Protein AF-A0A831ULE4-F1 (afdb_monomer)

Structure (mmCIF, N/CA/C/O backbone):
data_AF-A0A831ULE4-F1
#
_entry.id   AF-A0A831ULE4-F1
#
loop_
_atom_site.group_PDB
_atom_site.id
_atom_site.type_symbol
_atom_site.label_atom_id
_atom_site.label_alt_id
_atom_site.label_comp_id
_atom_site.label_asym_id
_atom_site.label_entity_id
_atom_site.label_seq_id
_atom_site.pdbx_PDB_ins_code
_atom_site.Cartn_x
_atom_site.Cartn_y
_atom_site.Cartn_z
_atom_site.occupancy
_atom_site.B_iso_or_equiv
_atom_site.auth_seq_id
_atom_site.auth_comp_id
_atom_site.auth_asym_id
_atom_site.auth_atom_id
_atom_site.pdbx_PDB_model_num
ATOM 1 N N . ALA A 1 1 ? 9.023 -6.073 28.526 1.00 54.34 1 ALA A N 1
ATOM 2 C CA . ALA A 1 1 ? 9.784 -5.651 29.722 1.00 54.34 1 ALA A CA 1
ATOM 3 C C . ALA A 1 1 ? 9.161 -4.415 30.383 1.00 54.34 1 ALA A C 1
ATOM 5 O O . ALA A 1 1 ? 8.647 -4.548 31.481 1.00 54.34 1 ALA A O 1
ATOM 6 N N . TYR A 1 2 ? 9.103 -3.254 29.716 1.00 55.44 2 TYR A N 1
ATOM 7 C CA . TYR A 1 2 ? 8.560 -2.007 30.293 1.00 55.44 2 TYR A CA 1
ATOM 8 C C . TYR A 1 2 ? 7.068 -2.081 30.678 1.00 55.44 2 TYR A C 1
ATOM 10 O O . TYR A 1 2 ? 6.695 -1.714 31.784 1.00 55.44 2 TYR A O 1
ATOM 18 N N . THR A 1 3 ? 6.222 -2.662 29.821 1.00 55.22 3 THR A N 1
ATOM 19 C CA . THR A 1 3 ? 4.783 -2.841 30.097 1.00 55.22 3 THR A CA 1
ATOM 20 C C . THR A 1 3 ? 4.509 -3.782 31.277 1.00 55.22 3 THR A C 1
ATOM 22 O O . THR A 1 3 ? 3.592 -3.544 32.048 1.00 55.22 3 THR A O 1
ATOM 25 N N . GLN A 1 4 ? 5.326 -4.827 31.461 1.00 57.84 4 GLN A N 1
ATOM 26 C CA . GLN A 1 4 ? 5.227 -5.732 32.617 1.00 57.84 4 GLN A CA 1
ATOM 27 C C . GLN A 1 4 ? 5.683 -5.046 33.910 1.00 57.84 4 GLN A C 1
ATOM 29 O O . GLN A 1 4 ? 5.024 -5.187 34.929 1.00 57.84 4 GLN A O 1
ATOM 34 N N . SER A 1 5 ? 6.734 -4.222 33.844 1.00 61.44 5 SER A N 1
ATOM 35 C CA . SER A 1 5 ? 7.172 -3.404 34.981 1.00 61.44 5 SER A CA 1
ATOM 36 C C . SER A 1 5 ? 6.123 -2.377 35.423 1.00 61.44 5 SER A C 1
ATOM 38 O O . SER A 1 5 ? 6.078 -2.049 36.603 1.00 61.44 5 SER A O 1
ATOM 40 N N . GLN A 1 6 ? 5.304 -1.851 34.504 1.00 60.72 6 GLN A N 1
ATOM 41 C CA . GLN A 1 6 ? 4.205 -0.934 34.839 1.00 60.72 6 GLN A CA 1
ATOM 42 C C . GLN A 1 6 ? 3.030 -1.667 35.506 1.00 60.72 6 GLN A C 1
ATOM 44 O O . GLN A 1 6 ? 2.444 -1.158 36.460 1.00 60.72 6 GLN A O 1
ATOM 49 N N . LEU A 1 7 ? 2.740 -2.894 35.058 1.00 68.25 7 LEU A N 1
ATOM 50 C CA . LEU A 1 7 ? 1.725 -3.756 35.672 1.00 68.25 7 LEU A CA 1
ATOM 51 C C . LEU A 1 7 ? 2.120 -4.169 37.099 1.00 68.25 7 LEU A C 1
ATOM 53 O O . LEU A 1 7 ? 1.283 -4.108 37.998 1.00 68.25 7 LEU A O 1
ATOM 57 N N . ASP A 1 8 ? 3.397 -4.489 37.330 1.00 76.19 8 ASP A N 1
ATOM 58 C CA . ASP A 1 8 ? 3.929 -4.801 38.666 1.00 76.19 8 ASP A CA 1
ATOM 59 C C . ASP A 1 8 ? 3.931 -3.584 39.617 1.00 76.19 8 ASP A C 1
ATOM 61 O O . ASP A 1 8 ? 3.950 -3.744 40.835 1.00 76.19 8 ASP A O 1
ATOM 65 N N . GLN A 1 9 ? 3.866 -2.359 39.081 1.00 69.19 9 GLN A N 1
ATOM 66 C CA . GLN A 1 9 ? 3.750 -1.105 39.842 1.00 69.19 9 GLN A CA 1
ATOM 67 C C . GLN A 1 9 ? 2.294 -0.656 40.066 1.00 69.19 9 GLN A C 1
ATOM 69 O O . GLN A 1 9 ? 2.054 0.446 40.559 1.00 69.19 9 GLN A O 1
ATOM 74 N N . GLY A 1 10 ? 1.312 -1.502 39.735 1.00 68.50 10 GLY A N 1
ATOM 75 C CA . GLY A 1 10 ? -0.110 -1.218 39.954 1.00 68.50 10 GLY A CA 1
ATOM 76 C C . GLY A 1 10 ? -0.726 -0.239 38.947 1.00 68.50 10 GLY A C 1
ATOM 77 O O . GLY A 1 10 ? -1.813 0.284 39.193 1.00 68.50 10 GLY A O 1
ATOM 78 N N . ILE A 1 11 ? -0.056 0.012 37.815 1.00 55.25 11 ILE A N 1
ATOM 79 C CA . ILE A 1 11 ? -0.542 0.878 36.735 1.00 55.25 11 ILE A CA 1
ATOM 80 C C . ILE A 1 11 ? -1.234 -0.002 35.683 1.00 55.25 11 ILE A C 1
ATOM 82 O O . ILE A 1 11 ? -0.591 -0.678 34.882 1.00 55.25 11 ILE A O 1
ATOM 86 N N . PHE A 1 12 ? -2.570 -0.005 35.690 1.00 61.72 12 PHE A N 1
ATOM 87 C CA . PHE A 1 12 ? -3.403 -0.856 34.821 1.00 61.72 12 PHE A CA 1
ATOM 88 C C . PHE A 1 12 ? -3.714 -0.246 33.442 1.00 61.72 12 PHE A C 1
ATOM 90 O O . PHE A 1 12 ? -4.331 -0.902 32.602 1.00 61.72 12 PHE A O 1
ATOM 97 N N . SER A 1 13 ? -3.254 0.983 33.198 1.00 59.00 13 SER A N 1
ATOM 98 C CA . SER A 1 13 ? -3.346 1.690 31.917 1.00 59.00 13 SER A CA 1
ATOM 99 C C . SER A 1 13 ? -1.927 1.911 31.386 1.00 59.00 13 SER A C 1
ATOM 101 O O . SER A 1 13 ? -1.329 2.934 31.709 1.00 59.00 13 SER A O 1
ATOM 103 N N . PRO A 1 14 ? -1.336 0.954 30.650 1.00 55.34 14 PRO A N 1
ATOM 104 C CA . PRO A 1 14 ? 0.045 1.082 30.200 1.00 55.34 14 PRO A CA 1
ATOM 105 C C . PRO A 1 14 ? 0.197 2.282 29.258 1.00 55.34 14 PRO A C 1
ATOM 107 O O . PRO A 1 14 ? -0.461 2.335 28.217 1.00 55.34 14 PRO A O 1
ATOM 110 N N . GLU A 1 15 ? 1.078 3.225 29.601 1.00 56.12 15 GLU A N 1
ATOM 111 C CA . GLU A 1 15 ? 1.431 4.316 28.691 1.00 56.12 15 GLU A CA 1
ATOM 112 C C . GLU A 1 15 ? 2.185 3.736 27.490 1.00 56.12 15 GLU A C 1
ATOM 114 O O . GLU A 1 15 ? 3.245 3.112 27.618 1.00 56.12 15 GLU A O 1
ATOM 119 N N . THR A 1 16 ? 1.607 3.898 26.300 1.00 57.03 16 THR A N 1
ATOM 120 C CA . THR A 1 16 ? 2.269 3.569 25.041 1.00 57.03 16 THR A CA 1
ATOM 121 C C . THR A 1 16 ? 3.404 4.563 24.838 1.00 57.03 16 THR A C 1
ATOM 123 O O . THR A 1 16 ? 3.137 5.754 24.689 1.00 57.03 16 THR A O 1
ATOM 126 N N . ILE A 1 17 ? 4.652 4.087 24.837 1.00 57.84 17 ILE A N 1
ATOM 127 C CA . ILE A 1 17 ? 5.827 4.928 24.573 1.00 57.84 17 ILE A CA 1
ATOM 128 C C . ILE A 1 17 ? 5.590 5.658 23.251 1.00 57.84 17 ILE A C 1
ATOM 130 O O . ILE A 1 17 ? 5.337 5.021 22.221 1.00 57.84 17 ILE A O 1
ATOM 134 N N . ALA A 1 18 ? 5.627 6.988 23.292 1.00 64.06 18 ALA A N 1
ATOM 135 C CA . ALA A 1 18 ? 5.399 7.786 22.108 1.00 64.06 18 ALA A CA 1
ATOM 136 C C . ALA A 1 18 ? 6.538 7.534 21.120 1.00 64.06 18 ALA A C 1
ATOM 138 O O . ALA A 1 18 ? 7.705 7.422 21.493 1.00 64.06 18 ALA A O 1
ATOM 139 N N . VAL A 1 19 ? 6.216 7.503 19.829 1.00 54.50 19 VAL A N 1
ATOM 140 C CA . VAL A 1 19 ? 7.222 7.405 18.762 1.00 54.50 19 VAL A CA 1
ATOM 141 C C . VAL A 1 19 ? 8.302 8.486 18.944 1.00 54.50 19 VAL A C 1
ATOM 143 O O . VAL A 1 19 ? 9.485 8.209 18.779 1.00 54.50 19 VAL A O 1
ATOM 146 N N . GLY A 1 20 ? 7.922 9.680 19.414 1.00 62.38 20 GLY A N 1
ATOM 147 C CA . GLY A 1 20 ? 8.851 10.761 19.759 1.00 62.38 20 GLY A CA 1
ATOM 148 C C . GLY A 1 20 ? 9.930 10.394 20.789 1.00 62.38 20 GLY A C 1
ATOM 149 O O . GLY A 1 20 ? 11.059 10.864 20.658 1.00 62.38 20 GLY A O 1
ATOM 150 N N . ASP A 1 21 ? 9.639 9.510 21.745 1.00 66.38 21 ASP A N 1
ATOM 151 C CA . ASP A 1 21 ? 10.600 9.058 22.763 1.00 66.38 21 ASP A CA 1
ATOM 152 C C . ASP A 1 21 ? 11.596 8.035 22.202 1.00 66.38 21 ASP A C 1
ATOM 154 O O . ASP A 1 21 ? 12.758 7.971 22.605 1.00 66.38 21 ASP A O 1
ATOM 158 N N . LEU A 1 22 ? 11.167 7.255 21.209 1.00 65.38 22 LEU A N 1
ATOM 159 C CA . LEU A 1 22 ? 12.048 6.351 20.474 1.00 65.38 22 LEU A CA 1
ATOM 160 C C . LEU A 1 22 ? 12.997 7.135 19.550 1.00 65.38 22 LEU A C 1
ATOM 162 O O . LEU A 1 22 ? 14.188 6.827 19.468 1.00 65.38 22 LEU A O 1
ATOM 166 N N . PHE A 1 23 ? 12.488 8.181 18.890 1.00 62.72 23 PHE A N 1
ATOM 167 C CA . PHE A 1 23 ? 13.288 9.083 18.055 1.00 62.72 23 PHE A CA 1
ATOM 168 C C . PHE A 1 23 ? 14.279 9.917 18.874 1.00 62.72 23 PHE A C 1
ATOM 170 O O . PHE A 1 23 ? 15.428 10.082 18.456 1.00 62.72 23 PHE A O 1
ATOM 177 N N . SER A 1 24 ? 13.879 10.408 20.050 1.00 73.06 24 SER A N 1
ATOM 178 C CA . SER A 1 24 ? 14.776 11.155 20.938 1.00 73.06 24 SER A CA 1
ATOM 179 C C . SER A 1 24 ? 15.935 10.283 21.443 1.00 73.06 24 SER A C 1
ATOM 181 O O . SER A 1 24 ? 17.074 10.755 21.497 1.00 73.06 24 SER A O 1
ATOM 183 N N . GLY A 1 25 ? 15.692 8.988 21.684 1.00 75.50 25 GLY A N 1
ATOM 184 C CA . GLY A 1 25 ? 16.731 8.007 22.019 1.00 75.50 25 GLY A CA 1
ATOM 185 C C . GLY A 1 25 ? 17.732 7.724 20.888 1.00 75.50 25 GLY A C 1
ATOM 186 O O . GLY A 1 25 ? 18.897 7.424 21.156 1.00 75.50 25 GLY A O 1
ATOM 187 N N . ALA A 1 26 ? 17.318 7.862 19.625 1.00 78.44 26 ALA A N 1
ATOM 188 C CA . ALA A 1 26 ? 18.175 7.646 18.454 1.00 78.44 26 ALA A CA 1
ATOM 189 C C . ALA A 1 26 ? 18.984 8.892 18.034 1.00 78.44 26 ALA A C 1
ATOM 191 O O . ALA A 1 26 ? 19.975 8.773 17.307 1.00 78.44 26 ALA A O 1
ATOM 192 N N . LEU A 1 27 ? 18.600 10.085 18.501 1.00 82.62 27 LEU A N 1
ATOM 193 C CA . LEU A 1 27 ? 19.186 11.359 18.070 1.00 82.62 27 LEU A CA 1
ATOM 194 C C . LEU A 1 27 ? 20.673 11.481 18.442 1.00 82.62 27 LEU A C 1
ATOM 196 O O . LEU A 1 27 ? 21.507 11.820 17.604 1.00 82.62 27 LEU A O 1
ATOM 200 N N . ILE A 1 28 ? 21.012 11.178 19.697 1.00 85.69 28 ILE A N 1
ATOM 201 C CA . ILE A 1 28 ? 22.381 11.278 20.224 1.00 85.69 28 ILE A CA 1
ATOM 202 C C . ILE A 1 28 ? 23.348 10.331 19.488 1.00 85.69 28 ILE A C 1
ATOM 204 O O . ILE A 1 28 ? 24.352 10.819 18.963 1.00 85.69 28 ILE A O 1
ATOM 208 N N . PRO A 1 29 ? 23.086 9.011 19.382 1.00 87.19 29 PRO A N 1
ATOM 209 C CA . PRO A 1 29 ? 23.964 8.118 18.628 1.00 87.19 29 PRO A CA 1
ATOM 210 C C . PRO A 1 29 ? 24.032 8.476 17.135 1.00 87.19 29 PRO A C 1
ATOM 212 O O . PRO A 1 29 ? 25.102 8.353 16.537 1.00 87.19 29 PRO A O 1
ATOM 215 N N . GLY A 1 30 ? 22.945 8.990 16.546 1.00 85.31 30 GLY A N 1
ATOM 216 C CA . GLY A 1 30 ? 22.942 9.485 15.167 1.00 85.31 30 GLY A CA 1
ATOM 217 C C . GLY A 1 30 ? 23.896 10.664 14.955 1.00 85.31 30 GLY A C 1
ATOM 218 O O . GLY A 1 30 ? 24.711 10.644 14.033 1.00 85.31 30 GLY A O 1
ATOM 219 N N . LEU A 1 31 ? 23.861 11.662 15.840 1.00 89.81 31 LEU A N 1
ATOM 220 C CA . LEU A 1 31 ? 24.768 12.814 15.780 1.00 89.81 31 LEU A CA 1
ATOM 221 C C . LEU A 1 31 ? 26.233 12.411 15.980 1.00 89.81 31 LEU A C 1
ATOM 223 O O . LEU A 1 31 ? 27.108 12.920 15.277 1.00 89.81 31 LEU A O 1
ATOM 227 N N . ILE A 1 32 ? 26.501 11.467 16.887 1.00 93.19 32 ILE A N 1
ATOM 228 C CA . ILE A 1 32 ? 27.848 10.918 17.096 1.00 93.19 32 ILE A CA 1
ATOM 229 C C . ILE A 1 32 ? 28.351 10.239 15.819 1.00 93.19 32 ILE A C 1
ATOM 231 O O . ILE A 1 32 ? 29.488 10.475 15.411 1.00 93.19 32 ILE A O 1
ATOM 235 N N . LEU A 1 33 ? 27.509 9.440 15.158 1.00 89.44 33 LEU A N 1
ATOM 236 C CA . LEU A 1 33 ? 27.868 8.764 13.913 1.00 89.44 33 LEU A CA 1
ATOM 237 C C . LEU A 1 33 ? 28.147 9.761 12.781 1.00 89.44 33 LEU A C 1
ATOM 239 O O . LEU A 1 33 ? 29.152 9.624 12.087 1.00 89.44 33 LEU A O 1
ATOM 243 N N . VAL A 1 34 ? 27.301 10.785 12.620 1.00 88.19 34 VAL A N 1
ATOM 244 C CA . VAL A 1 34 ? 27.497 11.846 11.616 1.00 88.19 34 VAL A CA 1
ATOM 245 C C . VAL A 1 34 ? 28.812 12.586 11.859 1.00 88.19 34 VAL A C 1
ATOM 247 O O . VAL A 1 34 ? 29.590 12.772 10.923 1.00 88.19 34 VAL A O 1
ATOM 250 N N . ALA A 1 35 ? 29.102 12.961 13.107 1.00 93.19 35 ALA A N 1
ATOM 251 C CA . ALA A 1 35 ? 30.349 13.633 13.463 1.00 93.19 35 ALA A CA 1
ATOM 252 C C . ALA A 1 35 ? 31.576 12.735 13.235 1.00 93.19 35 ALA A C 1
ATOM 254 O O . ALA A 1 35 ? 32.579 13.189 12.684 1.00 93.19 35 ALA A O 1
ATOM 255 N N . ALA A 1 36 ? 31.490 11.453 13.602 1.00 93.81 36 ALA A N 1
ATOM 256 C CA . ALA A 1 36 ? 32.554 10.479 13.374 1.00 93.81 36 ALA A CA 1
ATOM 257 C C . ALA A 1 36 ? 32.813 10.259 11.877 1.00 93.81 36 ALA A C 1
ATOM 259 O O . ALA A 1 36 ? 33.966 10.199 11.453 1.00 93.81 36 ALA A O 1
ATOM 260 N N . TYR A 1 37 ? 31.755 10.193 11.066 1.00 88.12 37 TYR A N 1
ATOM 261 C CA . TYR A 1 37 ? 31.862 10.015 9.622 1.00 88.12 37 TYR A CA 1
ATOM 262 C C . TYR A 1 37 ? 32.421 11.261 8.926 1.00 88.12 37 TYR A C 1
ATOM 264 O O . TYR A 1 37 ? 33.320 11.151 8.093 1.00 88.12 37 TYR A O 1
ATOM 272 N N . ALA A 1 38 ? 31.967 12.455 9.315 1.00 89.25 38 ALA A N 1
ATOM 273 C CA . ALA A 1 38 ? 32.544 13.713 8.845 1.00 89.25 38 ALA A CA 1
ATOM 274 C C . ALA A 1 38 ? 34.029 13.817 9.225 1.00 89.25 38 ALA A C 1
ATOM 276 O O . ALA A 1 38 ? 34.864 14.138 8.382 1.00 89.25 38 ALA A O 1
ATOM 277 N N . GLY A 1 39 ? 34.375 13.468 10.467 1.00 93.31 39 GLY A N 1
ATOM 278 C CA . GLY A 1 39 ? 35.758 13.397 10.929 1.00 93.31 39 GLY A CA 1
ATOM 279 C C . GLY A 1 39 ? 36.594 12.397 10.129 1.00 93.31 39 GLY A C 1
ATOM 280 O O . GLY A 1 39 ? 37.708 12.722 9.727 1.00 93.31 39 GLY A O 1
ATOM 281 N N . TYR A 1 40 ? 36.047 11.218 9.830 1.00 89.00 40 TYR A N 1
ATOM 282 C CA . TYR A 1 40 ? 36.690 10.215 8.983 1.00 89.00 40 TYR A CA 1
ATOM 283 C C . TYR A 1 40 ? 36.945 10.740 7.565 1.00 89.00 40 TYR A C 1
ATOM 285 O O . TYR A 1 40 ? 38.071 10.632 7.082 1.00 89.00 40 TYR A O 1
ATOM 293 N N . ILE A 1 41 ? 35.948 11.359 6.919 1.00 84.62 41 ILE A N 1
ATOM 294 C CA . ILE A 1 41 ? 36.102 11.947 5.579 1.00 84.62 41 ILE A CA 1
ATOM 295 C C . ILE A 1 41 ? 37.172 13.037 5.595 1.00 84.62 41 ILE A C 1
ATOM 297 O O . ILE A 1 41 ? 38.050 13.025 4.739 1.00 84.62 41 ILE A O 1
ATOM 301 N N . LEU A 1 42 ? 37.139 13.952 6.567 1.00 88.56 42 LEU A N 1
ATOM 302 C CA . LEU A 1 42 ? 38.133 15.023 6.688 1.00 88.56 42 LEU A CA 1
ATOM 303 C C . LEU A 1 42 ? 39.539 14.467 6.941 1.00 88.56 42 LEU A C 1
ATOM 305 O O . LEU A 1 42 ? 40.512 14.940 6.356 1.00 88.56 42 LEU A O 1
ATOM 309 N N . PHE A 1 43 ? 39.652 13.430 7.768 1.00 89.38 43 PHE A N 1
ATOM 310 C CA . PHE A 1 43 ? 40.915 12.759 8.048 1.00 89.38 43 PHE A CA 1
ATOM 311 C C . PHE A 1 43 ? 41.481 12.048 6.811 1.00 89.38 43 PHE A C 1
ATOM 313 O O . PHE A 1 43 ? 42.668 12.189 6.513 1.00 89.38 43 PHE A O 1
ATOM 320 N N . VAL A 1 44 ? 40.643 11.321 6.064 1.00 84.81 44 VAL A N 1
ATOM 321 C CA . VAL A 1 44 ? 41.026 10.664 4.804 1.00 84.81 44 VAL A CA 1
ATOM 322 C C . VAL A 1 44 ? 41.365 11.698 3.736 1.00 84.81 44 VAL A C 1
ATOM 324 O O . VAL A 1 44 ? 42.388 11.553 3.076 1.00 84.81 44 VAL A O 1
ATOM 327 N N . ALA A 1 45 ? 40.583 12.771 3.612 1.00 83.50 45 ALA A N 1
ATOM 328 C CA . ALA A 1 45 ? 40.854 13.864 2.684 1.00 83.50 45 ALA A CA 1
ATOM 329 C C . ALA A 1 45 ? 42.187 14.561 2.986 1.00 83.50 45 ALA A C 1
ATOM 331 O O . ALA A 1 45 ? 42.897 14.944 2.060 1.00 83.50 45 ALA A O 1
ATOM 332 N N . TRP A 1 46 ? 42.563 14.682 4.265 1.00 85.31 46 TRP A N 1
ATOM 333 C CA . TRP A 1 46 ? 43.843 15.274 4.655 1.00 85.31 46 TRP A CA 1
ATOM 334 C C . TRP A 1 46 ? 45.031 14.318 4.468 1.00 85.31 46 TRP A C 1
ATOM 336 O O . TRP A 1 46 ? 46.097 14.738 4.021 1.00 85.31 46 TRP A O 1
ATOM 346 N N . ARG A 1 47 ? 44.874 13.029 4.794 1.00 86.12 47 ARG A N 1
ATOM 347 C CA . ARG A 1 47 ? 45.958 12.032 4.702 1.00 86.12 47 ARG A CA 1
ATOM 348 C C . ARG A 1 47 ? 46.154 11.468 3.297 1.00 86.12 47 ARG A C 1
ATOM 350 O O . ARG A 1 47 ? 47.272 11.090 2.959 1.00 86.12 47 ARG A O 1
ATOM 357 N N . GLN A 1 48 ? 45.082 11.333 2.521 1.00 81.19 48 GLN A N 1
ATOM 358 C CA . GLN A 1 48 ? 45.057 10.683 1.207 1.00 81.19 48 GLN A CA 1
ATOM 359 C C . GLN A 1 48 ? 44.134 11.444 0.236 1.00 81.19 48 GLN A C 1
ATOM 361 O O . GLN A 1 48 ? 43.103 10.908 -0.184 1.00 81.19 48 GLN A O 1
ATOM 366 N N . PRO A 1 49 ? 44.517 12.672 -0.168 1.00 73.38 49 PRO A N 1
ATOM 367 C CA . PRO A 1 49 ? 43.721 13.503 -1.074 1.00 73.38 49 PRO A CA 1
ATOM 368 C C . PRO A 1 49 ? 43.420 12.818 -2.414 1.00 73.38 49 PRO A C 1
ATOM 370 O O . PRO A 1 49 ? 42.371 13.045 -3.000 1.00 73.38 49 PRO A O 1
ATOM 373 N N . GLU A 1 50 ? 44.315 11.937 -2.875 1.00 75.31 50 GLU A N 1
ATOM 374 C CA . GLU A 1 50 ? 44.192 11.209 -4.146 1.00 75.31 50 GLU A CA 1
ATOM 375 C C . GLU A 1 50 ? 43.091 10.133 -4.148 1.00 75.31 50 GLU A C 1
ATOM 377 O O . GLU A 1 50 ? 42.663 9.700 -5.214 1.00 75.31 50 GLU A O 1
ATOM 382 N N . ARG A 1 51 ? 42.618 9.684 -2.973 1.00 70.44 51 ARG A N 1
ATOM 383 C CA . ARG A 1 51 ? 41.516 8.705 -2.858 1.00 70.44 51 ARG A CA 1
ATOM 384 C C . ARG A 1 51 ? 40.137 9.348 -2.847 1.00 70.44 51 ARG A C 1
ATOM 386 O O . ARG A 1 51 ? 39.142 8.646 -3.010 1.00 70.44 51 ARG A O 1
ATOM 393 N N . VAL A 1 52 ? 40.076 10.659 -2.632 1.00 68.81 52 VAL A N 1
ATOM 394 C CA . VAL A 1 52 ? 38.832 11.418 -2.689 1.00 68.81 52 VAL A CA 1
ATOM 395 C C . VAL A 1 52 ? 38.626 11.816 -4.150 1.00 68.81 52 VAL A C 1
ATOM 397 O O . VAL A 1 52 ? 39.478 12.522 -4.688 1.00 68.81 52 VAL A O 1
ATOM 400 N N . PRO A 1 53 ? 37.546 11.373 -4.822 1.00 69.19 53 PRO A N 1
ATOM 401 C CA . PRO A 1 53 ? 37.271 11.770 -6.198 1.00 69.19 53 PRO A CA 1
ATOM 402 C C . PRO A 1 53 ? 37.152 13.297 -6.263 1.00 69.19 53 PRO A C 1
ATOM 404 O O . PRO A 1 53 ? 36.189 13.881 -5.766 1.00 69.19 53 PRO A O 1
ATOM 407 N N . GLY A 1 54 ? 38.176 13.958 -6.798 1.00 61.72 54 GLY A N 1
ATOM 408 C CA . GLY A 1 54 ? 38.188 15.405 -6.956 1.00 61.72 54 GLY A CA 1
ATOM 409 C C . GLY A 1 54 ? 37.318 15.799 -8.140 1.00 61.72 54 GLY A C 1
ATOM 410 O O . GLY A 1 54 ? 37.500 15.263 -9.230 1.00 61.72 54 GLY A O 1
ATOM 411 N N . LEU A 1 55 ? 36.404 16.750 -7.939 1.00 62.53 55 LEU A N 1
ATOM 412 C CA . LEU A 1 55 ? 35.659 17.353 -9.042 1.00 62.53 55 LEU A CA 1
ATOM 413 C C . LEU A 1 55 ? 36.652 18.000 -10.013 1.00 62.53 55 LEU A C 1
ATOM 415 O O . LEU A 1 55 ? 37.490 18.825 -9.632 1.00 62.53 55 LEU A O 1
ATOM 419 N N . THR A 1 56 ? 36.561 17.620 -11.277 1.00 64.31 56 THR A N 1
ATOM 420 C CA . THR A 1 56 ? 37.372 18.171 -12.357 1.00 64.31 56 THR A CA 1
ATOM 421 C C . THR A 1 56 ? 37.058 19.665 -12.500 1.00 64.31 56 THR A C 1
ATOM 423 O O . THR A 1 56 ? 35.927 20.096 -12.277 1.00 64.31 56 THR A O 1
ATOM 426 N N . LYS A 1 57 ? 38.018 20.501 -12.923 1.00 63.72 57 LYS A N 1
ATOM 427 C CA . LYS A 1 57 ? 37.779 21.953 -13.119 1.00 63.72 57 LYS A CA 1
ATOM 428 C C . LYS A 1 57 ? 36.578 22.260 -14.039 1.00 63.72 57 LYS A C 1
ATOM 430 O O . LYS A 1 57 ? 35.967 23.311 -13.888 1.00 63.72 57 LYS A O 1
ATOM 435 N N . ALA A 1 58 ? 36.231 21.340 -14.944 1.00 63.22 58 ALA A N 1
ATOM 436 C CA . ALA A 1 58 ? 35.037 21.402 -15.790 1.00 63.22 58 ALA A CA 1
ATOM 437 C C . ALA A 1 58 ? 33.720 21.209 -15.005 1.00 63.22 58 ALA A C 1
ATOM 439 O O . ALA A 1 58 ? 32.770 21.953 -15.219 1.00 63.22 58 ALA A O 1
ATOM 440 N N . GLU A 1 59 ? 33.683 20.293 -14.035 1.00 62.03 59 GLU A N 1
ATOM 441 C CA . GLU A 1 59 ? 32.519 20.039 -13.166 1.00 62.03 59 GLU A CA 1
ATOM 442 C C . GLU A 1 59 ? 32.316 21.156 -12.125 1.00 62.03 59 GLU A C 1
ATOM 444 O O . GLU A 1 59 ? 31.199 21.425 -11.697 1.00 62.03 59 GLU A O 1
ATOM 449 N N . LEU A 1 60 ? 33.393 21.855 -11.741 1.00 61.72 60 LEU A N 1
ATOM 450 C CA . LEU A 1 60 ? 33.346 23.052 -10.886 1.00 61.72 60 LEU A CA 1
ATOM 451 C C . LEU A 1 60 ? 32.789 24.294 -11.606 1.00 61.72 60 LEU A C 1
ATOM 453 O O . LEU A 1 60 ? 32.235 25.183 -10.952 1.00 61.72 60 LEU A O 1
ATOM 457 N N . ALA A 1 61 ? 32.970 24.376 -12.928 1.00 63.53 61 ALA A N 1
ATOM 458 C CA . ALA A 1 61 ? 32.483 25.480 -13.755 1.00 63.53 61 ALA A CA 1
ATOM 459 C C . ALA A 1 61 ? 30.983 25.339 -14.062 1.00 63.53 61 ALA A C 1
ATOM 461 O O . ALA A 1 61 ? 30.254 26.331 -14.043 1.00 63.53 61 ALA A O 1
ATOM 462 N N . GLU A 1 62 ? 30.501 24.111 -14.253 1.00 67.44 62 GLU A N 1
ATOM 463 C CA . GLU A 1 62 ? 29.074 23.809 -14.363 1.00 67.44 62 GLU A CA 1
ATOM 464 C C . GLU A 1 62 ? 28.445 23.620 -12.982 1.00 67.44 62 GLU A C 1
ATOM 466 O O . GLU A 1 62 ? 28.096 22.513 -12.578 1.00 67.44 62 GLU A O 1
ATOM 471 N N . ARG A 1 63 ? 28.261 24.714 -12.233 1.00 67.81 63 ARG A N 1
ATOM 472 C CA . ARG A 1 63 ? 27.440 24.648 -11.017 1.00 67.81 63 ARG A CA 1
ATOM 473 C C . ARG A 1 63 ? 26.035 24.196 -11.417 1.00 67.81 63 ARG A C 1
ATOM 475 O O . ARG A 1 63 ? 25.355 24.954 -12.117 1.00 67.81 63 ARG A O 1
ATOM 482 N N . PRO A 1 64 ? 25.571 23.006 -10.994 1.00 68.25 64 PRO A N 1
ATOM 483 C CA . PRO A 1 64 ? 24.224 22.592 -11.319 1.00 68.25 64 PRO A CA 1
ATOM 484 C C . PRO A 1 64 ? 23.266 23.628 -10.723 1.00 68.25 64 PRO A C 1
ATOM 486 O O . PRO A 1 64 ? 23.469 24.076 -9.587 1.00 68.25 64 PRO A O 1
ATOM 489 N N . PRO A 1 65 ? 22.242 24.058 -11.474 1.00 80.31 65 PRO A N 1
ATOM 490 C CA . PRO A 1 65 ? 21.282 25.017 -10.963 1.00 80.31 65 PRO A CA 1
ATOM 491 C C . PRO A 1 65 ? 20.642 24.447 -9.698 1.00 80.31 65 PRO A C 1
ATOM 493 O O . PRO A 1 65 ? 20.401 23.241 -9.601 1.00 80.31 65 PRO A O 1
ATOM 496 N N . ILE A 1 66 ? 20.352 25.318 -8.730 1.00 79.00 66 ILE A N 1
ATOM 497 C CA . ILE A 1 66 ? 19.837 24.912 -7.415 1.00 79.00 66 ILE A CA 1
ATOM 498 C C . ILE A 1 66 ? 18.573 24.051 -7.530 1.00 79.00 66 ILE A C 1
ATOM 500 O O . ILE A 1 66 ? 18.326 23.185 -6.703 1.00 79.00 66 ILE A O 1
ATOM 504 N N . THR A 1 67 ? 17.827 24.212 -8.621 1.00 75.06 67 THR A N 1
ATOM 505 C CA . THR A 1 67 ? 16.675 23.390 -8.985 1.00 75.06 67 THR A CA 1
ATOM 506 C C . THR A 1 67 ? 17.019 21.919 -9.207 1.00 75.06 67 THR A C 1
ATOM 508 O O . THR A 1 67 ? 16.288 21.073 -8.710 1.00 75.06 67 THR A O 1
ATOM 511 N N . ARG A 1 68 ? 18.128 21.576 -9.880 1.00 77.94 68 ARG A N 1
ATOM 512 C CA . ARG A 1 68 ? 18.571 20.173 -10.035 1.00 77.94 68 ARG A CA 1
ATOM 513 C C . ARG A 1 68 ? 19.008 19.571 -8.706 1.00 77.94 68 ARG A C 1
ATOM 515 O O . ARG A 1 68 ? 18.755 18.397 -8.467 1.00 77.94 68 ARG A O 1
ATOM 522 N N . LEU A 1 69 ? 19.624 20.377 -7.843 1.00 79.19 69 LEU A N 1
ATOM 523 C CA . LEU A 1 69 ? 20.028 19.946 -6.507 1.00 79.19 69 LEU A CA 1
ATOM 524 C C . LEU A 1 69 ? 18.802 19.672 -5.622 1.00 79.19 69 LEU A C 1
ATOM 526 O O . LEU A 1 69 ? 18.727 18.637 -4.969 1.00 79.19 69 LEU A O 1
ATOM 530 N N . LEU A 1 70 ? 17.805 20.558 -5.666 1.00 78.12 70 LEU A N 1
ATOM 531 C CA . LEU A 1 70 ? 16.529 20.376 -4.974 1.00 78.12 70 LEU A CA 1
ATOM 532 C C . LEU A 1 70 ? 15.738 19.185 -5.537 1.00 78.12 70 LEU A C 1
ATOM 534 O O . LEU A 1 70 ? 15.206 18.399 -4.759 1.00 78.12 70 LEU A O 1
ATOM 538 N N . LEU A 1 71 ? 15.713 18.993 -6.862 1.00 80.62 71 LEU A N 1
ATOM 539 C CA . LEU A 1 71 ? 15.085 17.822 -7.484 1.00 80.62 71 LEU A CA 1
ATOM 540 C C . LEU A 1 71 ? 15.794 16.514 -7.124 1.00 80.62 71 LEU A C 1
ATOM 542 O O . LEU A 1 71 ? 15.124 15.503 -6.965 1.00 80.62 71 LEU A O 1
ATOM 546 N N . ALA A 1 72 ? 17.120 16.511 -6.984 1.00 76.00 72 ALA A N 1
ATOM 547 C CA . ALA A 1 72 ? 17.867 15.319 -6.581 1.00 76.00 72 ALA A CA 1
ATOM 548 C C . ALA A 1 72 ? 17.597 14.929 -5.117 1.00 76.00 72 ALA A C 1
ATOM 550 O O . ALA A 1 72 ? 17.644 13.751 -4.769 1.00 76.00 72 ALA A O 1
ATOM 551 N N . LEU A 1 73 ? 17.281 15.910 -4.267 1.00 81.88 73 LEU A N 1
ATOM 552 C CA . LEU A 1 73 ? 16.892 15.694 -2.873 1.00 81.88 73 LEU A CA 1
ATOM 553 C C . LEU A 1 73 ? 15.400 15.376 -2.709 1.00 81.88 73 LEU A C 1
ATOM 555 O O . LEU A 1 73 ? 15.010 14.817 -1.686 1.00 81.88 73 LEU A O 1
ATOM 559 N N . ALA A 1 74 ? 14.568 15.691 -3.703 1.00 82.00 74 ALA A N 1
ATOM 560 C CA . ALA A 1 74 ? 13.128 15.481 -3.618 1.00 82.00 74 ALA A CA 1
ATOM 561 C C . ALA A 1 74 ? 12.738 13.998 -3.420 1.00 82.00 74 ALA A C 1
ATOM 563 O O . ALA A 1 74 ? 11.958 13.747 -2.504 1.00 82.00 74 ALA A O 1
ATOM 564 N N . PRO A 1 75 ? 13.288 13.003 -4.153 1.00 76.00 75 PRO A N 1
ATOM 565 C CA . PRO A 1 75 ? 12.976 11.593 -3.919 1.00 76.00 75 PRO A CA 1
ATOM 566 C C . PRO A 1 75 ? 13.327 11.088 -2.507 1.00 76.00 75 PRO A C 1
ATOM 568 O O . PRO A 1 75 ? 12.443 10.519 -1.866 1.00 76.00 75 PRO A O 1
ATOM 571 N N . PRO A 1 76 ? 14.548 11.296 -1.962 1.00 65.81 76 PRO A N 1
ATOM 572 C CA . PRO A 1 76 ? 14.860 10.839 -0.608 1.00 65.81 76 PRO A CA 1
ATOM 573 C C . PRO A 1 76 ? 14.079 11.597 0.474 1.00 65.81 76 PRO A C 1
ATOM 575 O O . PRO A 1 76 ? 13.687 10.985 1.463 1.00 65.81 76 PRO A O 1
ATOM 578 N N . ILE A 1 77 ? 13.788 12.892 0.294 1.00 78.75 77 ILE A N 1
ATOM 579 C CA . ILE A 1 77 ? 12.949 13.652 1.239 1.00 78.75 77 ILE A CA 1
ATOM 580 C C . ILE A 1 77 ? 11.507 13.138 1.221 1.00 78.75 77 ILE A C 1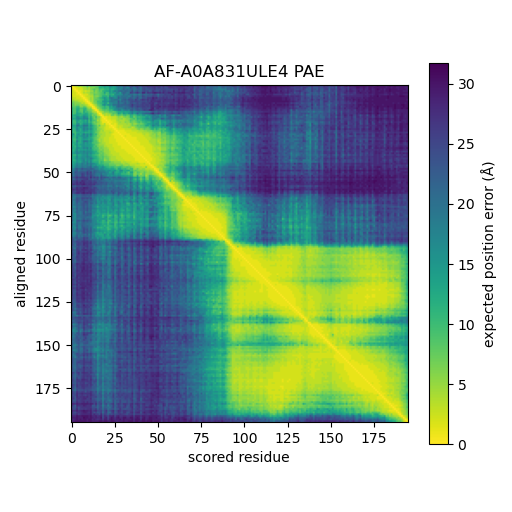
ATOM 582 O O . ILE A 1 77 ? 10.922 12.924 2.280 1.00 78.75 77 ILE A O 1
ATOM 586 N N . LEU A 1 78 ? 10.946 12.898 0.034 1.00 74.62 78 LEU A N 1
ATOM 587 C CA . LEU A 1 78 ? 9.604 12.342 -0.120 1.00 74.62 78 LEU A CA 1
ATOM 588 C C . LEU A 1 78 ? 9.503 10.957 0.532 1.00 74.62 78 LEU A C 1
ATOM 590 O O . LEU A 1 78 ? 8.545 10.695 1.253 1.00 74.62 78 LEU A O 1
ATOM 594 N N . LEU A 1 79 ? 10.518 10.110 0.340 1.00 62.22 79 LEU A N 1
ATOM 595 C CA . LEU A 1 79 ? 10.606 8.788 0.959 1.00 62.22 79 LEU A CA 1
ATOM 596 C C . LEU A 1 79 ? 10.677 8.876 2.493 1.00 62.22 79 LEU A C 1
ATOM 598 O O . LEU A 1 79 ? 9.965 8.149 3.178 1.00 62.22 79 LEU A O 1
ATOM 602 N N . ILE A 1 80 ? 11.488 9.785 3.044 1.00 73.38 80 ILE A N 1
ATOM 603 C CA . ILE A 1 80 ? 11.582 10.009 4.496 1.00 73.38 80 ILE A CA 1
ATOM 604 C C . ILE A 1 80 ? 10.235 10.470 5.061 1.00 73.38 80 ILE A C 1
ATOM 606 O O . ILE A 1 80 ? 9.801 9.960 6.090 1.00 73.38 80 ILE A O 1
ATOM 610 N N . VAL A 1 81 ? 9.550 11.398 4.392 1.00 76.88 81 VAL A N 1
ATOM 611 C CA . VAL A 1 81 ? 8.230 11.880 4.826 1.00 76.88 81 VAL A CA 1
ATOM 612 C C . VAL A 1 81 ? 7.179 10.767 4.755 1.00 76.88 81 VAL A C 1
ATOM 614 O O . VAL A 1 81 ? 6.396 10.631 5.693 1.00 76.88 81 VAL A O 1
ATOM 617 N N . LEU A 1 82 ? 7.187 9.945 3.700 1.00 64.25 82 LEU A N 1
ATOM 618 C CA . LEU A 1 82 ? 6.297 8.785 3.555 1.00 64.25 82 LEU A CA 1
ATOM 619 C C . LEU A 1 82 ? 6.528 7.742 4.651 1.00 64.25 82 LEU A C 1
ATOM 621 O O . LEU A 1 82 ? 5.575 7.344 5.311 1.00 64.25 82 LEU A O 1
ATOM 625 N N . VAL A 1 83 ? 7.782 7.352 4.895 1.00 60.12 83 VAL A N 1
ATOM 626 C CA . VAL A 1 83 ? 8.138 6.340 5.904 1.00 60.12 83 VAL A CA 1
ATOM 627 C C . VAL A 1 83 ? 7.895 6.846 7.327 1.00 60.12 83 VAL A C 1
ATOM 629 O O . VAL A 1 83 ? 7.373 6.120 8.167 1.00 60.12 83 VAL A O 1
ATOM 632 N N . LEU A 1 84 ? 8.234 8.100 7.635 1.00 64.19 84 LEU A N 1
ATOM 633 C CA . LEU A 1 84 ? 7.947 8.667 8.956 1.00 64.19 84 LEU A CA 1
ATOM 634 C C . LEU A 1 84 ? 6.444 8.859 9.163 1.00 64.19 84 LEU A C 1
ATOM 636 O O . LEU A 1 84 ? 5.934 8.565 10.243 1.00 64.19 84 LEU A O 1
ATOM 640 N N . GLY A 1 85 ? 5.727 9.277 8.119 1.00 66.12 85 GLY A N 1
ATOM 641 C CA . GLY A 1 85 ? 4.271 9.335 8.118 1.00 66.12 85 GLY A CA 1
ATOM 642 C C . GLY A 1 85 ? 3.638 7.964 8.360 1.00 66.12 85 GLY A C 1
ATOM 643 O O . GLY A 1 85 ? 2.762 7.852 9.216 1.00 66.12 85 GLY A O 1
ATOM 644 N N . SER A 1 86 ? 4.111 6.914 7.681 1.00 61.66 86 SER A N 1
ATOM 645 C CA . SER A 1 86 ? 3.580 5.552 7.814 1.00 61.66 86 SER A CA 1
ATOM 646 C C . SER A 1 86 ? 3.955 4.879 9.133 1.00 61.66 86 SER A C 1
ATOM 648 O O . SER A 1 86 ? 3.179 4.073 9.631 1.00 61.66 86 SER A O 1
ATOM 650 N N . ILE A 1 87 ? 5.078 5.237 9.764 1.00 54.31 87 ILE A N 1
ATOM 651 C CA . ILE A 1 87 ? 5.441 4.763 11.111 1.00 54.31 87 ILE A CA 1
ATOM 652 C C . ILE A 1 87 ? 4.613 5.471 12.188 1.00 54.31 87 ILE A C 1
ATOM 654 O O . ILE A 1 87 ? 4.136 4.820 13.116 1.00 54.31 87 ILE A O 1
ATOM 658 N N . MET A 1 88 ? 4.406 6.788 12.071 1.00 53.19 88 MET A N 1
ATOM 659 C CA . MET A 1 88 ? 3.540 7.529 12.997 1.00 53.19 88 MET A CA 1
ATOM 660 C C . MET A 1 88 ? 2.065 7.129 12.866 1.00 53.19 88 MET A C 1
ATOM 662 O O . MET A 1 88 ? 1.330 7.202 13.849 1.00 53.19 88 MET A O 1
ATOM 666 N N . MET A 1 89 ? 1.647 6.677 11.681 1.00 52.25 89 MET A N 1
ATOM 667 C CA . MET A 1 89 ? 0.313 6.118 11.439 1.00 52.25 89 MET A CA 1
ATOM 668 C C . MET A 1 89 ? 0.231 4.584 11.572 1.00 52.25 89 MET A C 1
ATOM 670 O O . MET A 1 89 ? -0.876 4.061 11.648 1.00 52.25 89 MET A O 1
ATOM 674 N N . GLY A 1 90 ? 1.364 3.877 11.651 1.00 50.84 90 GLY A N 1
ATOM 675 C CA . GLY A 1 90 ? 1.488 2.417 11.740 1.00 50.84 90 GLY A CA 1
ATOM 676 C C . GLY A 1 90 ? 1.010 1.644 10.498 1.00 50.84 90 GLY A C 1
ATOM 677 O O . GLY A 1 90 ? -0.112 1.152 10.494 1.00 50.84 90 GLY A O 1
ATOM 678 N N . PHE A 1 91 ? 1.843 1.451 9.467 1.00 52.34 91 PHE A N 1
ATOM 679 C CA . PHE A 1 91 ? 1.536 0.550 8.332 1.00 52.34 91 PHE A CA 1
ATOM 680 C C . PHE A 1 91 ? 2.817 -0.213 7.883 1.00 52.34 91 PHE A C 1
ATOM 682 O O . PHE A 1 91 ? 3.906 0.334 8.026 1.00 52.34 91 PHE A O 1
ATOM 689 N N . MET A 1 92 ? 2.858 -1.516 7.519 1.00 57.53 92 MET A N 1
ATOM 690 C CA . MET A 1 92 ? 2.081 -2.274 6.508 1.00 57.53 92 MET A CA 1
ATOM 691 C C . MET A 1 92 ? 2.218 -1.578 5.127 1.00 57.53 92 MET A C 1
ATOM 693 O O . MET A 1 92 ? 2.274 -0.365 5.079 1.00 57.53 92 MET A O 1
ATOM 697 N N . LEU A 1 93 ? 2.423 -2.288 4.011 1.00 59.97 93 LEU A N 1
ATOM 698 C CA . LEU A 1 93 ? 2.731 -1.644 2.714 1.00 59.97 93 LEU A CA 1
ATOM 699 C C . LEU A 1 93 ? 1.491 -0.944 2.123 1.00 59.97 93 LEU A C 1
ATOM 701 O O . LEU A 1 93 ? 0.461 -1.596 1.937 1.00 59.97 93 LEU A O 1
ATOM 705 N N . ASP A 1 94 ? 1.586 0.354 1.822 1.00 72.50 94 ASP A N 1
ATOM 706 C CA . ASP A 1 94 ? 0.500 1.157 1.230 1.00 72.50 94 ASP A CA 1
ATOM 707 C C . ASP A 1 94 ? 0.306 0.853 -0.274 1.00 72.50 94 ASP A C 1
ATOM 709 O O . ASP A 1 94 ? 1.227 0.395 -0.959 1.00 72.50 94 ASP A O 1
ATOM 713 N N . PHE A 1 95 ? -0.877 1.132 -0.838 1.00 75.88 95 PHE A N 1
ATOM 714 C CA . PHE A 1 95 ? -1.155 0.909 -2.266 1.00 75.88 95 PHE A CA 1
ATOM 715 C C . PHE A 1 95 ? -0.200 1.706 -3.165 1.00 75.88 95 PHE A C 1
ATOM 717 O O . PHE A 1 95 ? 0.171 1.230 -4.241 1.00 75.88 95 PHE A O 1
ATOM 724 N N . ILE A 1 96 ? 0.226 2.891 -2.716 1.00 75.56 96 ILE A N 1
ATOM 725 C CA . ILE A 1 96 ? 1.219 3.730 -3.395 1.00 75.56 96 ILE A CA 1
ATOM 726 C C . ILE A 1 96 ? 2.565 3.001 -3.460 1.00 75.56 96 ILE A C 1
ATOM 728 O O . ILE A 1 96 ? 3.171 2.910 -4.526 1.00 75.56 96 ILE A O 1
ATOM 732 N N . GLU A 1 97 ? 3.011 2.422 -2.347 1.00 75.94 97 GLU A N 1
ATOM 733 C CA . GLU A 1 97 ? 4.280 1.695 -2.258 1.00 75.94 97 GLU A CA 1
ATOM 734 C C . GLU A 1 97 ? 4.245 0.421 -3.107 1.00 75.94 97 GLU A C 1
ATOM 736 O O . GLU A 1 97 ? 5.177 0.157 -3.866 1.00 75.94 97 GLU A O 1
ATOM 741 N N . ILE A 1 98 ? 3.140 -0.330 -3.071 1.00 77.00 98 ILE A N 1
ATOM 742 C CA . ILE A 1 98 ? 2.959 -1.509 -3.929 1.00 77.00 98 ILE A CA 1
ATOM 743 C C . ILE A 1 98 ? 2.979 -1.099 -5.409 1.00 77.00 98 ILE A C 1
ATOM 745 O O . ILE A 1 98 ? 3.653 -1.740 -6.219 1.00 77.00 98 ILE A O 1
ATOM 749 N N . THR A 1 99 ? 2.302 -0.007 -5.766 1.00 83.38 99 THR A N 1
ATOM 750 C CA . THR A 1 99 ? 2.236 0.470 -7.155 1.00 83.38 99 THR A CA 1
ATOM 751 C C . THR A 1 99 ? 3.583 0.977 -7.664 1.00 83.38 99 THR A C 1
ATOM 753 O O . THR A 1 99 ? 3.911 0.749 -8.822 1.00 83.38 99 THR A O 1
ATOM 756 N N . PHE A 1 100 ? 4.397 1.627 -6.832 1.00 82.44 100 PHE A N 1
ATOM 757 C CA . PHE A 1 100 ? 5.693 2.157 -7.270 1.00 82.44 100 PHE A CA 1
ATOM 758 C C . PHE A 1 100 ? 6.864 1.184 -7.114 1.00 82.44 100 PHE A C 1
ATOM 760 O O . PHE A 1 100 ? 7.872 1.351 -7.797 1.00 82.44 100 PHE A O 1
ATOM 767 N N . VAL A 1 101 ? 6.755 0.172 -6.253 1.00 80.06 101 VAL A N 1
ATOM 768 C CA . VAL A 1 101 ? 7.839 -0.794 -6.018 1.00 80.06 101 VAL A CA 1
ATOM 769 C C . VAL A 1 101 ? 7.560 -2.121 -6.712 1.00 80.06 101 VAL A C 1
ATOM 771 O O . VAL A 1 101 ? 8.407 -2.620 -7.445 1.00 80.06 101 VAL A O 1
ATOM 774 N N . VAL A 1 102 ? 6.377 -2.704 -6.511 1.00 79.38 102 VAL A N 1
ATOM 775 C CA . VAL A 1 102 ? 6.078 -4.069 -6.976 1.00 79.38 102 VAL A CA 1
ATOM 776 C C . VAL A 1 102 ? 5.671 -4.076 -8.445 1.00 79.38 102 VAL A C 1
ATOM 778 O O . VAL A 1 102 ? 6.164 -4.900 -9.214 1.00 79.38 102 VAL A O 1
ATOM 781 N N . VAL A 1 103 ? 4.804 -3.152 -8.867 1.00 87.00 103 VAL A N 1
ATOM 782 C CA . VAL A 1 103 ? 4.284 -3.131 -10.246 1.00 87.00 103 VAL A CA 1
ATOM 783 C C . VAL A 1 103 ? 5.389 -2.942 -11.289 1.00 87.00 103 VAL A C 1
ATOM 785 O O . VAL A 1 103 ? 5.385 -3.707 -12.249 1.00 87.00 103 VAL A O 1
ATOM 788 N N . PRO A 1 104 ? 6.384 -2.044 -11.136 1.00 87.50 104 PRO A N 1
ATOM 789 C CA . PRO A 1 104 ? 7.442 -1.896 -12.138 1.00 87.50 104 PRO A CA 1
ATOM 790 C C . PRO A 1 104 ? 8.346 -3.125 -12.257 1.00 87.50 104 PRO A C 1
ATOM 792 O O . PRO A 1 104 ? 9.015 -3.290 -13.272 1.00 87.50 104 PRO A O 1
ATOM 795 N N . ILE A 1 105 ? 8.367 -3.989 -11.240 1.00 87.31 105 ILE A N 1
ATOM 796 C CA . ILE A 1 105 ? 9.120 -5.246 -11.254 1.00 87.31 105 ILE A CA 1
ATOM 797 C C . ILE A 1 105 ? 8.282 -6.357 -11.900 1.00 87.31 105 ILE A C 1
ATOM 799 O O . ILE A 1 105 ? 8.773 -7.086 -12.758 1.00 87.31 105 ILE A O 1
ATOM 803 N N . VAL A 1 106 ? 7.013 -6.488 -11.503 1.00 84.25 106 VAL A N 1
ATOM 804 C CA . VAL A 1 106 ? 6.143 -7.605 -11.908 1.00 84.25 106 VAL A CA 1
ATOM 805 C C . VAL A 1 106 ? 5.484 -7.367 -13.267 1.00 84.25 106 VAL A C 1
ATOM 807 O O . VAL A 1 106 ? 5.417 -8.286 -14.083 1.00 84.25 106 VAL A O 1
ATOM 810 N N . ALA A 1 107 ? 5.011 -6.149 -13.541 1.00 90.38 107 ALA A N 1
ATOM 811 C CA . ALA A 1 107 ? 4.251 -5.855 -14.751 1.00 90.38 107 ALA A CA 1
ATOM 812 C C . ALA A 1 107 ? 5.051 -6.121 -16.034 1.00 90.38 107 ALA A C 1
ATOM 814 O O . ALA A 1 107 ? 4.522 -6.834 -16.881 1.00 90.38 107 ALA A O 1
ATOM 815 N N . PRO A 1 108 ? 6.319 -5.682 -16.198 1.00 91.94 108 PRO A N 1
ATOM 816 C CA . PRO A 1 108 ? 7.062 -5.970 -17.426 1.00 91.94 108 PRO A CA 1
ATOM 817 C C . PRO A 1 108 ? 7.189 -7.469 -17.709 1.00 91.94 108 PRO A C 1
ATOM 819 O O . PRO A 1 108 ? 7.066 -7.879 -18.857 1.00 91.94 108 PRO A O 1
ATOM 822 N N . VAL A 1 109 ? 7.378 -8.290 -16.670 1.00 93.06 109 VAL A N 1
ATOM 823 C CA . VAL A 1 109 ? 7.465 -9.753 -16.803 1.00 93.06 109 VAL A CA 1
ATOM 824 C C . VAL A 1 109 ? 6.133 -10.345 -17.265 1.00 93.06 109 VAL A C 1
ATOM 826 O O . VAL A 1 109 ? 6.116 -11.196 -18.145 1.00 93.06 109 VAL A O 1
ATOM 829 N N . LEU A 1 110 ? 5.006 -9.887 -16.719 1.00 92.06 110 LEU A N 1
ATOM 830 C CA . LEU A 1 110 ? 3.690 -10.378 -17.137 1.00 92.06 110 LEU A CA 1
ATOM 831 C C . LEU A 1 110 ? 3.323 -9.917 -18.555 1.00 92.06 110 LEU A C 1
ATOM 833 O O . LEU A 1 110 ? 2.775 -10.696 -19.332 1.00 92.06 110 LEU A O 1
ATOM 837 N N . LEU A 1 111 ? 3.673 -8.684 -18.926 1.00 92.31 111 LEU A N 1
ATOM 838 C CA . LEU A 1 111 ? 3.423 -8.162 -20.271 1.00 92.31 111 LEU A CA 1
ATOM 839 C C . LEU A 1 111 ? 4.246 -8.904 -21.336 1.00 92.31 111 LEU A C 1
ATOM 841 O O . LEU A 1 111 ? 3.728 -9.186 -22.414 1.00 92.31 111 LEU A O 1
ATOM 845 N N . THR A 1 112 ? 5.496 -9.293 -21.047 1.00 93.00 112 THR A N 1
ATOM 846 C CA . THR A 1 112 ? 6.281 -10.125 -21.982 1.00 93.00 112 THR A CA 1
ATOM 847 C C . THR A 1 112 ? 5.744 -11.548 -22.113 1.00 93.00 112 THR A C 1
ATOM 849 O O . THR A 1 112 ? 5.986 -12.195 -23.130 1.00 93.00 112 THR A O 1
ATOM 852 N N . MET A 1 113 ? 4.968 -12.022 -21.136 1.00 94.38 113 MET A N 1
ATOM 853 C CA . MET A 1 113 ? 4.221 -13.281 -21.217 1.00 94.38 113 MET A CA 1
ATOM 854 C C . MET A 1 113 ? 2.913 -13.159 -22.019 1.00 94.38 113 MET A C 1
ATOM 856 O O . MET A 1 113 ? 2.189 -14.144 -22.144 1.00 94.38 113 MET A O 1
ATOM 860 N N . GLY A 1 114 ? 2.613 -11.981 -22.577 1.00 91.12 114 GLY A N 1
ATOM 861 C CA . GLY A 1 114 ? 1.418 -11.734 -23.385 1.00 91.12 114 GLY A CA 1
ATOM 862 C C . GLY A 1 114 ? 0.164 -11.411 -22.573 1.00 91.12 114 GLY A C 1
ATOM 863 O O . GLY A 1 114 ? -0.934 -11.474 -23.118 1.00 91.12 114 GLY A O 1
ATOM 864 N N . ILE A 1 115 ? 0.301 -11.083 -21.283 1.00 93.06 115 ILE A N 1
ATOM 865 C CA . ILE A 1 115 ? -0.827 -10.622 -20.467 1.00 93.06 115 ILE A CA 1
ATOM 866 C C . ILE A 1 115 ? -1.247 -9.223 -20.921 1.00 93.06 115 ILE A C 1
ATOM 868 O O . ILE A 1 115 ? -0.406 -8.341 -21.099 1.00 93.06 115 ILE A O 1
ATOM 872 N N . ASP A 1 116 ? -2.554 -9.017 -21.068 1.00 92.88 116 ASP A N 1
ATOM 873 C CA . ASP A 1 116 ? -3.109 -7.721 -21.437 1.00 92.88 116 ASP A CA 1
ATOM 874 C C . ASP A 1 116 ? -2.898 -6.674 -20.314 1.00 92.88 116 ASP A C 1
ATOM 876 O O . ASP A 1 116 ? -3.208 -6.939 -19.143 1.00 92.88 116 ASP A O 1
ATOM 880 N N . PRO A 1 117 ? -2.369 -5.475 -20.631 1.00 91.06 117 PRO A N 1
ATOM 881 C CA . PRO A 1 117 ? -2.087 -4.440 -19.639 1.00 91.06 117 PRO A CA 1
ATOM 882 C C . PRO A 1 117 ? -3.343 -3.847 -18.993 1.00 91.06 117 PRO A C 1
ATOM 884 O O . PRO A 1 117 ? -3.284 -3.442 -17.828 1.00 91.06 117 PRO A O 1
ATOM 887 N N . VAL A 1 118 ? -4.469 -3.786 -19.711 1.00 92.81 118 VAL A N 1
ATOM 888 C CA . VAL A 1 118 ? -5.738 -3.269 -19.182 1.00 92.81 118 VAL A CA 1
ATOM 889 C C . VAL A 1 118 ? -6.299 -4.256 -18.172 1.00 92.81 118 VAL A C 1
ATOM 891 O O . VAL A 1 118 ? -6.602 -3.869 -17.043 1.00 92.81 118 VAL A O 1
ATOM 894 N N . TRP A 1 119 ? -6.359 -5.537 -18.532 1.00 94.19 119 TRP A N 1
ATOM 895 C CA . TRP A 1 119 ? -6.784 -6.593 -17.621 1.00 94.19 119 TRP A CA 1
ATOM 896 C C . TRP A 1 119 ? -5.910 -6.645 -16.364 1.00 94.19 119 TRP A C 1
ATOM 898 O O . TRP A 1 119 ? -6.437 -6.660 -15.249 1.00 94.19 119 TRP A O 1
ATOM 908 N N . LEU A 1 120 ? -4.582 -6.590 -16.525 1.00 92.00 120 LEU A N 1
ATOM 909 C CA . LEU A 1 120 ? -3.645 -6.572 -15.400 1.00 92.00 120 LEU A CA 1
ATOM 910 C C . LEU A 1 120 ? -3.880 -5.359 -14.490 1.00 92.00 120 LEU A C 1
ATOM 912 O O . LEU A 1 120 ? -3.917 -5.506 -13.267 1.00 92.00 120 LEU A O 1
ATOM 916 N N . GLY A 1 121 ? -4.066 -4.172 -15.074 1.00 91.19 121 GLY A N 1
ATOM 917 C CA . GLY A 1 121 ? -4.347 -2.944 -14.333 1.00 91.19 121 GLY A CA 1
ATOM 918 C C . GLY A 1 121 ? -5.662 -3.011 -13.553 1.00 91.19 121 GLY A C 1
ATOM 919 O O . GLY A 1 121 ? -5.693 -2.662 -12.371 1.00 91.19 121 GLY A O 1
ATOM 920 N N . VAL A 1 122 ? -6.733 -3.509 -14.179 1.00 93.56 122 VAL A N 1
ATOM 921 C CA . VAL A 1 122 ? -8.049 -3.677 -13.540 1.00 93.56 122 VAL A CA 1
ATOM 922 C C . VAL A 1 122 ? -7.977 -4.699 -12.407 1.00 93.56 122 VAL A C 1
ATOM 924 O O . VAL A 1 122 ? -8.425 -4.411 -11.296 1.00 93.56 122 VAL A O 1
ATOM 927 N N . LEU A 1 123 ? -7.372 -5.866 -12.646 1.00 92.38 123 LEU A N 1
ATOM 928 C CA . LEU A 1 123 ? -7.234 -6.906 -11.628 1.00 92.38 123 LEU A CA 1
ATOM 929 C C . LEU A 1 123 ? -6.413 -6.412 -10.430 1.00 92.38 123 LEU A C 1
ATOM 931 O O . LEU A 1 123 ? -6.805 -6.623 -9.281 1.00 92.38 123 LEU A O 1
ATOM 935 N N . LEU A 1 124 ? -5.305 -5.713 -10.689 1.00 89.81 124 LEU A N 1
ATOM 936 C CA . LEU A 1 124 ? -4.481 -5.114 -9.645 1.00 89.81 124 LEU A CA 1
ATOM 937 C C . LEU A 1 124 ? -5.272 -4.073 -8.840 1.00 89.81 124 LEU A C 1
ATOM 939 O O . LEU A 1 124 ? -5.215 -4.096 -7.611 1.00 89.81 124 LEU A O 1
ATOM 943 N N . ALA A 1 125 ? -6.032 -3.198 -9.503 1.00 89.44 125 ALA A N 1
ATOM 944 C CA . ALA A 1 125 ? -6.837 -2.174 -8.840 1.00 89.44 125 ALA A CA 1
ATOM 945 C C . ALA A 1 125 ? -7.908 -2.787 -7.920 1.00 89.44 125 ALA A C 1
ATOM 947 O O . ALA A 1 125 ? -8.029 -2.398 -6.755 1.00 89.44 125 ALA A O 1
ATOM 948 N N . VAL A 1 126 ? -8.643 -3.790 -8.411 1.00 90.75 126 VAL A N 1
ATOM 949 C CA . VAL A 1 126 ? -9.662 -4.522 -7.638 1.00 90.75 126 VAL A CA 1
ATOM 950 C C . VAL A 1 126 ? -9.019 -5.262 -6.458 1.00 90.75 126 VAL A C 1
ATOM 952 O O . VAL A 1 126 ? -9.535 -5.218 -5.336 1.00 90.75 126 VAL A O 1
ATOM 955 N N . ASN A 1 127 ? -7.866 -5.901 -6.666 1.00 88.69 127 ASN A N 1
ATOM 956 C CA . ASN A 1 127 ? -7.149 -6.605 -5.605 1.00 88.69 127 ASN A CA 1
ATOM 957 C C . ASN A 1 127 ? -6.640 -5.642 -4.519 1.00 88.69 127 ASN A C 1
ATOM 959 O O . ASN A 1 127 ? -6.881 -5.875 -3.336 1.00 88.69 127 ASN A O 1
ATOM 963 N N . LEU A 1 128 ? -6.024 -4.519 -4.908 1.00 86.88 128 LEU A N 1
ATOM 964 C CA . LEU A 1 128 ? -5.553 -3.492 -3.972 1.00 86.88 128 LEU A CA 1
ATOM 965 C C . LEU A 1 128 ? -6.699 -2.876 -3.163 1.00 86.88 128 LEU A C 1
ATOM 967 O O . LEU A 1 128 ? -6.547 -2.680 -1.960 1.00 86.88 128 LEU A O 1
ATOM 971 N N . GLN A 1 129 ? -7.864 -2.639 -3.773 1.00 86.06 129 GLN A N 1
ATOM 972 C CA . GLN A 1 129 ? -9.053 -2.162 -3.059 1.00 86.06 129 GLN A CA 1
ATOM 973 C C . GLN A 1 129 ? -9.520 -3.148 -1.973 1.00 86.06 129 GLN A C 1
ATOM 975 O O . GLN A 1 129 ? -9.932 -2.729 -0.892 1.00 86.06 129 GLN A O 1
ATOM 980 N N . THR A 1 130 ? -9.412 -4.457 -2.221 1.00 84.19 130 THR A N 1
ATOM 981 C CA . THR A 1 130 ? -9.781 -5.507 -1.247 1.00 84.19 130 THR A CA 1
ATOM 982 C C . THR A 1 130 ? -8.974 -5.400 0.048 1.00 84.19 130 THR A C 1
ATOM 984 O O . THR A 1 130 ? -9.501 -5.631 1.142 1.00 84.19 130 THR A O 1
ATOM 987 N N . SER A 1 131 ? -7.701 -5.008 -0.056 1.00 80.56 131 SER A N 1
ATOM 988 C CA . SER A 1 131 ? -6.805 -4.853 1.093 1.00 80.56 131 SER A CA 1
ATOM 989 C C . SER A 1 131 ? -7.299 -3.792 2.082 1.00 80.56 131 SER A C 1
ATOM 991 O O . SER A 1 131 ? -7.140 -3.981 3.285 1.00 80.56 131 SER A O 1
ATOM 993 N N . PHE A 1 132 ? -8.012 -2.753 1.621 1.00 81.25 132 PHE A N 1
ATOM 994 C CA . PHE A 1 132 ? -8.610 -1.719 2.486 1.00 81.25 132 PHE A CA 1
ATOM 995 C C . PHE A 1 132 ? -9.748 -2.237 3.374 1.00 81.25 132 PHE A C 1
ATOM 997 O O . PHE A 1 132 ? -10.132 -1.575 4.345 1.00 81.25 132 PHE A O 1
ATOM 1004 N N . LEU A 1 133 ? -10.282 -3.420 3.064 1.00 82.19 133 LEU A N 1
ATOM 1005 C CA . LEU A 1 133 ? -11.394 -4.047 3.771 1.00 82.19 133 LEU A CA 1
ATOM 1006 C C . LEU A 1 133 ? -10.964 -5.222 4.658 1.00 82.19 133 LEU A C 1
ATOM 1008 O O . LEU A 1 133 ? -11.804 -5.748 5.380 1.00 82.19 133 LEU A O 1
ATOM 1012 N N . THR A 1 134 ? -9.692 -5.637 4.645 1.00 78.50 134 THR A N 1
ATOM 1013 C CA . THR A 1 134 ? -9.248 -6.879 5.305 1.00 78.50 134 THR A CA 1
ATOM 1014 C C . THR A 1 134 ? -8.222 -6.594 6.408 1.00 78.50 134 THR A C 1
ATOM 1016 O O . THR A 1 134 ? -7.159 -6.046 6.119 1.00 78.50 134 THR A O 1
ATOM 1019 N N . PRO A 1 135 ? -8.467 -6.966 7.681 1.00 72.81 135 PRO A N 1
ATOM 1020 C CA . PRO A 1 135 ? -7.451 -6.855 8.733 1.00 72.81 135 PRO A CA 1
ATOM 1021 C C . PRO A 1 135 ? -6.208 -7.699 8.387 1.00 72.81 135 PRO A C 1
ATOM 1023 O O . PRO A 1 135 ? -6.383 -8.824 7.916 1.00 72.81 135 PRO A O 1
ATOM 1026 N N . PRO A 1 136 ? -4.966 -7.230 8.630 1.00 63.06 136 PRO A N 1
ATOM 1027 C CA . PRO A 1 136 ? -4.546 -6.011 9.341 1.00 63.06 136 PRO A CA 1
ATOM 1028 C C . PRO A 1 136 ? -4.431 -4.739 8.472 1.00 63.06 136 PRO A C 1
ATOM 1030 O O . PRO A 1 136 ? -4.101 -3.687 9.002 1.00 63.06 136 PRO A O 1
ATOM 1033 N N . PHE A 1 137 ? -4.720 -4.808 7.169 1.00 68.81 137 PHE A N 1
ATOM 1034 C CA . PHE A 1 137 ? -4.578 -3.698 6.208 1.00 68.81 137 PHE A CA 1
ATOM 1035 C C . PHE A 1 137 ? -5.865 -2.881 6.016 1.00 68.81 137 PHE A C 1
ATOM 1037 O O . PHE A 1 137 ? -5.926 -1.960 5.202 1.00 68.81 137 PHE A O 1
ATOM 1044 N N . GLY A 1 138 ? -6.906 -3.223 6.777 1.00 70.12 138 GLY A N 1
ATOM 1045 C CA . GLY A 1 138 ? -8.242 -2.667 6.663 1.00 70.12 138 GLY A CA 1
ATOM 1046 C C . GLY A 1 138 ? -8.340 -1.232 7.168 1.00 70.12 138 GLY A C 1
ATOM 1047 O O . GLY A 1 138 ? -9.005 -0.996 8.176 1.00 70.12 138 GLY A O 1
ATOM 1048 N N . PHE A 1 139 ? -7.699 -0.272 6.499 1.00 73.88 139 PHE A N 1
ATOM 1049 C CA . PHE A 1 139 ? -7.769 1.151 6.846 1.00 73.88 139 PHE A CA 1
ATOM 1050 C C . PHE A 1 139 ? -9.209 1.630 7.007 1.00 73.88 139 PHE A C 1
ATOM 1052 O O . PHE A 1 139 ? -9.525 2.327 7.970 1.00 73.88 139 PHE A O 1
ATOM 1059 N N . SER A 1 140 ? -10.107 1.193 6.121 1.00 80.19 140 SER A N 1
ATOM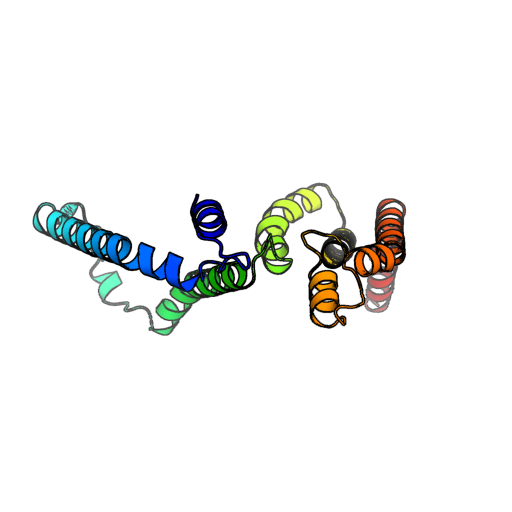 1060 C CA . SER A 1 140 ? -11.530 1.508 6.226 1.00 80.19 140 SER A CA 1
ATOM 1061 C C . SER A 1 140 ? -12.148 0.922 7.499 1.00 80.19 140 SER A C 1
ATOM 1063 O O . SER A 1 140 ? -12.981 1.569 8.124 1.00 80.19 140 SER A O 1
ATOM 1065 N N . LEU A 1 141 ? -11.709 -0.259 7.948 1.00 83.00 141 LEU A N 1
ATOM 1066 C CA . LEU A 1 141 ? -12.181 -0.868 9.196 1.00 83.00 141 LEU A CA 1
ATOM 1067 C C . LEU A 1 141 ? -11.671 -0.140 10.438 1.00 83.00 141 LEU A C 1
ATOM 1069 O O . LEU A 1 141 ? -12.425 0.010 11.399 1.00 83.00 141 LEU A O 1
ATOM 1073 N N . PHE A 1 142 ? -10.418 0.317 10.434 1.00 78.62 142 PHE A N 1
ATOM 1074 C CA . PHE A 1 142 ? -9.868 1.104 11.540 1.00 78.62 142 PHE A CA 1
ATOM 1075 C C . PHE A 1 142 ? -10.463 2.506 11.595 1.00 78.62 142 PHE A C 1
ATOM 1077 O O . PHE A 1 142 ? -10.775 2.984 12.684 1.00 78.62 142 PHE A O 1
ATOM 1084 N N .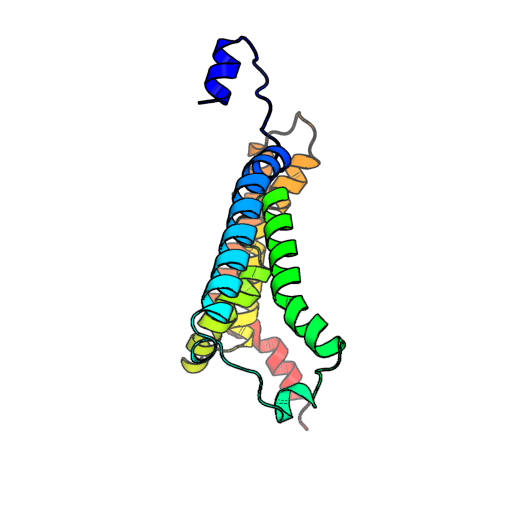 TYR A 1 143 ? -10.715 3.123 10.440 1.00 78.38 143 TYR A N 1
ATOM 1085 C CA . TYR A 1 143 ? -11.454 4.378 10.357 1.00 78.38 143 TYR A CA 1
ATOM 1086 C C . TYR A 1 143 ? -12.872 4.224 10.923 1.00 78.38 143 TYR A C 1
ATOM 1088 O O . TYR A 1 143 ? -13.284 4.991 11.794 1.00 78.38 143 TYR A O 1
ATOM 1096 N N . LEU A 1 144 ? -13.589 3.169 10.515 1.00 80.44 144 LEU A N 1
ATOM 1097 C CA . LEU A 1 144 ? -14.908 2.845 11.064 1.00 80.44 144 LEU A CA 1
ATOM 1098 C C . LEU A 1 144 ? -14.845 2.562 12.564 1.00 80.44 144 LEU A C 1
ATOM 1100 O O . LEU A 1 144 ? -15.721 3.005 13.300 1.00 80.44 144 LEU A O 1
ATOM 1104 N N . ARG A 1 145 ? -13.807 1.871 13.048 1.00 82.62 145 ARG A N 1
ATOM 1105 C CA . ARG A 1 145 ? -13.633 1.647 14.485 1.00 82.62 145 ARG A CA 1
ATOM 1106 C C . ARG A 1 145 ? -13.372 2.950 15.236 1.00 82.62 145 ARG A C 1
ATOM 1108 O O . ARG A 1 145 ? -13.919 3.092 16.324 1.00 82.62 145 ARG A O 1
ATOM 1115 N N . GLY A 1 146 ? -12.592 3.875 14.677 1.00 79.62 146 GLY A N 1
ATOM 1116 C CA . GLY A 1 146 ? -12.334 5.193 15.263 1.00 79.62 146 GLY A CA 1
ATOM 1117 C C . GLY A 1 146 ? -13.584 6.076 15.339 1.00 79.62 146 GLY A C 1
ATOM 1118 O O . GLY A 1 146 ? -13.744 6.814 16.306 1.00 79.62 146 GLY A O 1
ATOM 1119 N N . ALA A 1 147 ? -14.493 5.958 14.366 1.00 82.62 147 ALA A N 1
ATOM 1120 C CA . ALA A 1 147 ? -15.770 6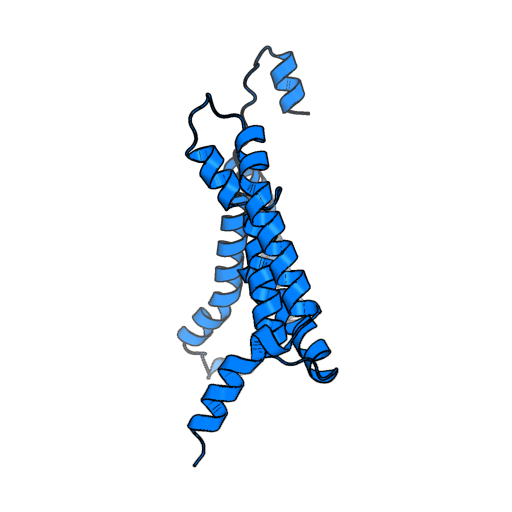.676 14.351 1.00 82.62 147 ALA A CA 1
ATOM 1121 C C . ALA A 1 147 ? -16.894 5.978 15.149 1.00 82.62 147 ALA A C 1
ATOM 1123 O O . ALA A 1 147 ? -17.877 6.620 15.521 1.00 82.62 147 ALA A O 1
ATOM 1124 N N . ALA A 1 148 ? -16.788 4.669 15.400 1.00 85.50 148 ALA A N 1
ATOM 1125 C CA . ALA A 1 148 ? -17.837 3.892 16.053 1.00 85.50 148 ALA A CA 1
ATOM 1126 C C . ALA A 1 148 ? -17.876 4.10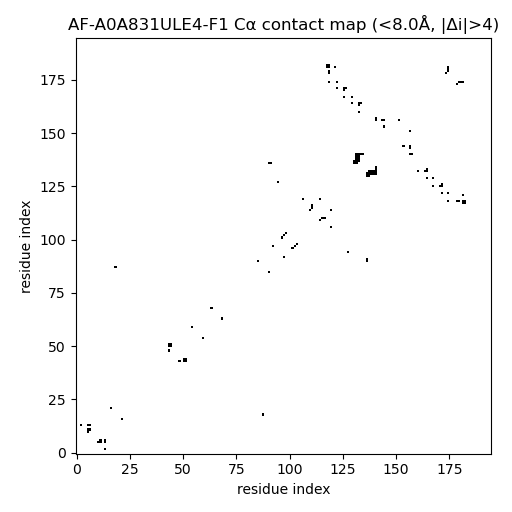8 17.583 1.00 85.50 148 ALA A C 1
ATOM 1128 O O . ALA A 1 148 ? -16.828 4.067 18.242 1.00 85.50 148 ALA A O 1
ATOM 1129 N N . PRO A 1 149 ? -19.077 4.262 18.182 1.00 84.12 149 PRO A N 1
ATOM 1130 C CA . PRO A 1 149 ? -19.227 4.404 19.628 1.00 84.12 149 PRO A CA 1
ATOM 1131 C C . PRO A 1 149 ? -18.723 3.159 20.370 1.00 84.12 149 PRO A C 1
ATOM 1133 O O . PRO A 1 149 ? -18.693 2.059 19.822 1.00 84.12 149 PRO A O 1
ATOM 1136 N N . ALA A 1 150 ? -18.353 3.318 21.646 1.00 83.75 150 ALA A N 1
ATOM 1137 C CA . ALA A 1 150 ? -17.757 2.248 22.457 1.00 83.75 150 ALA A CA 1
ATOM 1138 C C . ALA A 1 150 ? -18.654 1.006 22.645 1.00 83.75 150 ALA A C 1
ATOM 1140 O O . ALA A 1 150 ? -18.149 -0.054 22.998 1.00 83.75 150 ALA A O 1
ATOM 1141 N N . SER A 1 151 ? -19.962 1.124 22.392 1.00 88.00 151 SER A N 1
ATOM 1142 C CA . SER A 1 151 ? -20.913 0.007 22.397 1.00 88.00 151 SER A CA 1
ATOM 1143 C C . SER A 1 151 ? -20.778 -0.931 21.193 1.00 88.00 151 SER A C 1
ATOM 1145 O O . SER A 1 151 ? -21.294 -2.045 21.249 1.00 88.00 151 SER A O 1
ATOM 1147 N N . ILE A 1 152 ? -20.120 -0.496 20.111 1.00 89.12 152 ILE A N 1
ATOM 1148 C CA . ILE A 1 152 ? -19.881 -1.313 18.921 1.00 89.12 152 ILE A CA 1
ATOM 1149 C C . ILE A 1 152 ? -18.521 -1.987 19.046 1.00 89.12 152 ILE A C 1
ATOM 1151 O O . ILE A 1 152 ? -17.465 -1.348 19.044 1.00 89.12 152 ILE A O 1
ATOM 1155 N N . GLU A 1 153 ? -18.544 -3.310 19.119 1.00 88.38 153 GLU A N 1
ATOM 1156 C CA . GLU A 1 153 ? -17.327 -4.100 19.181 1.00 88.38 153 GLU A CA 1
ATOM 1157 C C . GLU A 1 153 ? -16.639 -4.159 17.813 1.00 88.38 153 GLU A C 1
ATOM 1159 O O . GLU A 1 153 ? -17.279 -4.306 16.769 1.00 88.38 153 GLU A O 1
ATOM 1164 N N . THR A 1 154 ? -15.304 -4.182 17.809 1.00 84.31 154 THR A N 1
ATOM 1165 C CA . THR A 1 154 ? -14.495 -4.376 16.592 1.00 84.31 154 THR A CA 1
ATOM 1166 C C . THR A 1 154 ? -14.930 -5.617 15.800 1.00 84.31 154 THR A C 1
ATOM 1168 O O . THR A 1 154 ? -14.948 -5.611 14.571 1.00 84.31 154 THR A O 1
ATOM 1171 N N . ARG A 1 155 ? -15.371 -6.677 16.492 1.00 86.81 155 ARG A N 1
ATOM 1172 C CA . ARG A 1 155 ? -15.887 -7.904 15.868 1.00 86.81 155 ARG A CA 1
ATOM 1173 C C . ARG A 1 155 ? -17.141 -7.664 15.023 1.00 86.81 155 ARG A C 1
ATOM 1175 O O . ARG A 1 155 ? -17.319 -8.335 14.007 1.00 86.81 155 ARG A O 1
ATOM 1182 N N . GLN A 1 156 ? -18.014 -6.748 15.436 1.00 88.50 156 GLN A N 1
ATOM 1183 C CA . GLN A 1 156 ? -19.228 -6.412 14.687 1.00 88.50 156 GLN A CA 1
ATOM 1184 C C . GLN A 1 156 ? -18.875 -5.685 13.389 1.00 88.50 156 GLN A C 1
ATOM 1186 O O . GLN A 1 156 ?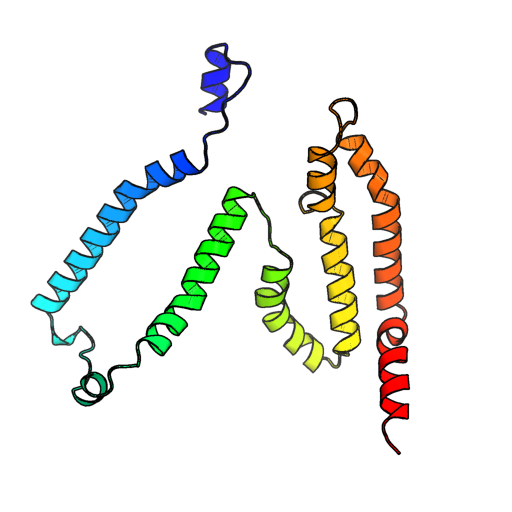 -19.432 -6.009 12.343 1.00 88.50 156 GLN A O 1
ATOM 1191 N N . ILE A 1 157 ? -17.878 -4.798 13.436 1.00 87.31 157 ILE A N 1
ATOM 1192 C CA . ILE A 1 157 ? -17.336 -4.111 12.256 1.00 87.31 157 ILE A CA 1
ATOM 1193 C C . ILE A 1 157 ? -16.728 -5.130 11.282 1.00 87.31 157 ILE A C 1
ATOM 1195 O O . ILE A 1 157 ? -17.042 -5.120 10.093 1.00 87.31 157 ILE A O 1
ATOM 1199 N N . TYR A 1 158 ? -15.929 -6.075 11.787 1.00 88.50 158 TYR A N 1
ATOM 1200 C CA . TYR A 1 158 ? -15.300 -7.105 10.951 1.00 88.50 158 TYR A CA 1
ATOM 1201 C C . TYR A 1 158 ? -16.318 -8.055 10.322 1.00 88.50 158 TYR A C 1
ATOM 1203 O O . TYR A 1 158 ? -16.169 -8.453 9.172 1.00 88.50 158 TYR A O 1
ATOM 1211 N N . ARG A 1 159 ? -17.389 -8.403 11.039 1.00 89.12 159 ARG A N 1
ATOM 1212 C CA . ARG A 1 159 ? -18.485 -9.191 10.459 1.00 89.12 159 ARG A CA 1
ATOM 1213 C C . ARG A 1 159 ? -19.277 -8.406 9.419 1.00 89.12 159 ARG A C 1
ATOM 1215 O O . ARG A 1 159 ? -19.691 -8.996 8.427 1.00 89.12 159 ARG A O 1
ATOM 1222 N N . GLY A 1 160 ? -19.466 -7.105 9.628 1.00 89.94 160 GLY A N 1
ATOM 1223 C CA . GLY A 1 160 ? -20.197 -6.236 8.707 1.00 89.94 160 GLY A CA 1
ATOM 1224 C C . GLY A 1 160 ? -19.523 -6.082 7.342 1.00 89.94 160 GLY A C 1
ATOM 1225 O O . GLY A 1 160 ? -20.219 -5.919 6.345 1.00 89.94 160 GLY A O 1
ATOM 1226 N N . VAL A 1 161 ? -18.192 -6.191 7.273 1.00 90.88 161 VAL A N 1
ATOM 1227 C CA . VAL A 1 161 ? -17.459 -6.072 6.002 1.00 90.88 161 VAL A CA 1
ATOM 1228 C C . VAL A 1 161 ? -17.408 -7.373 5.184 1.00 90.88 161 VAL A C 1
ATOM 1230 O O . VAL A 1 161 ? -17.199 -7.329 3.974 1.00 90.88 161 VAL A O 1
ATOM 1233 N N . LEU A 1 162 ? -17.650 -8.536 5.803 1.00 91.00 162 LEU A N 1
ATOM 1234 C CA . LEU A 1 162 ? -17.610 -9.841 5.125 1.00 91.00 162 LEU A CA 1
ATOM 1235 C C . LEU A 1 162 ? -18.404 -9.922 3.807 1.00 91.00 162 LEU A C 1
ATOM 1237 O O . LEU A 1 162 ? -17.841 -10.445 2.846 1.00 91.00 162 LEU A O 1
ATOM 1241 N N . PRO A 1 163 ? -19.654 -9.421 3.692 1.00 93.38 163 PRO A N 1
ATOM 1242 C CA . PRO A 1 163 ? -20.369 -9.453 2.414 1.00 93.38 163 PRO A CA 1
ATOM 1243 C C . PRO A 1 163 ? -19.655 -8.662 1.309 1.00 93.38 163 PRO A C 1
ATOM 1245 O O . PRO A 1 163 ? -19.662 -9.087 0.158 1.00 93.38 163 PRO A O 1
ATOM 1248 N N . PHE A 1 164 ? -18.988 -7.557 1.646 1.00 92.44 164 PHE A N 1
ATOM 1249 C CA . PHE A 1 164 ? -18.234 -6.756 0.679 1.00 92.44 164 PHE A CA 1
ATOM 1250 C C . PHE A 1 164 ? -16.971 -7.481 0.218 1.00 92.44 164 PHE A C 1
ATOM 1252 O O . PHE A 1 164 ? -16.691 -7.518 -0.975 1.00 92.44 164 PHE A O 1
ATOM 1259 N N . ILE A 1 165 ? -16.254 -8.132 1.140 1.00 90.69 165 ILE A N 1
ATOM 1260 C CA . ILE A 1 165 ? -15.099 -8.974 0.796 1.00 90.69 165 ILE A CA 1
ATOM 1261 C C . ILE A 1 165 ? -15.538 -10.137 -0.102 1.00 90.69 165 ILE A C 1
ATOM 1263 O O . ILE A 1 165 ? -14.870 -10.442 -1.085 1.00 90.69 165 ILE A O 1
ATOM 1267 N N . ALA A 1 166 ? -16.680 -10.764 0.192 1.00 92.81 166 ALA A N 1
ATOM 1268 C CA . ALA A 1 166 ? -17.214 -11.850 -0.626 1.00 92.81 166 ALA A CA 1
ATOM 1269 C C . ALA A 1 166 ? -17.551 -11.389 -2.055 1.00 92.81 166 ALA A C 1
ATOM 1271 O O . ALA A 1 166 ? -17.196 -12.071 -3.018 1.00 92.81 166 ALA A O 1
ATOM 1272 N N . ILE A 1 167 ? -18.181 -10.218 -2.206 1.00 94.25 167 ILE A N 1
ATOM 1273 C CA . ILE A 1 167 ? -18.424 -9.603 -3.520 1.00 94.25 167 ILE A CA 1
ATOM 1274 C C . ILE A 1 167 ? -17.096 -9.336 -4.235 1.00 94.25 167 ILE A C 1
ATOM 1276 O O . ILE A 1 167 ? -16.949 -9.694 -5.399 1.00 94.25 167 ILE A O 1
ATOM 1280 N N . GLN A 1 168 ? -16.110 -8.778 -3.537 1.00 92.62 168 GLN A N 1
ATOM 1281 C CA . GLN A 1 168 ? -14.817 -8.433 -4.121 1.00 92.62 168 GLN A CA 1
ATOM 1282 C C . GLN A 1 168 ? -14.054 -9.665 -4.625 1.00 92.62 168 GLN A C 1
ATOM 1284 O O . GLN A 1 168 ? -13.577 -9.680 -5.758 1.00 92.62 168 GLN A O 1
ATOM 1289 N N . ILE A 1 169 ? -14.010 -10.736 -3.827 1.00 91.50 169 ILE A N 1
ATOM 1290 C CA . ILE A 1 169 ? -13.431 -12.026 -4.233 1.00 91.50 169 ILE A CA 1
ATOM 1291 C C . ILE A 1 169 ? -14.189 -12.601 -5.434 1.00 91.50 169 ILE A C 1
ATOM 1293 O O . ILE A 1 169 ? -13.572 -13.147 -6.346 1.00 91.50 169 ILE A O 1
ATOM 1297 N N . SER A 1 170 ? -15.515 -12.449 -5.464 1.00 95.19 170 SER A N 1
ATOM 1298 C CA . SER A 1 170 ? -16.328 -12.895 -6.600 1.00 95.19 170 SER A CA 1
ATOM 1299 C C . SER A 1 170 ? -15.980 -12.120 -7.874 1.00 95.19 170 SER A C 1
ATOM 1301 O O . SER A 1 170 ? -15.819 -12.733 -8.923 1.00 95.19 170 SER A O 1
ATOM 1303 N N . ILE A 1 171 ? -15.793 -10.799 -7.789 1.00 94.44 171 ILE A N 1
ATOM 1304 C CA . ILE A 1 171 ? -15.365 -9.959 -8.920 1.00 94.44 171 ILE A CA 1
ATOM 1305 C C . ILE A 1 171 ? -13.975 -10.371 -9.406 1.00 94.44 171 ILE A C 1
ATOM 1307 O O . ILE A 1 171 ? -13.785 -10.552 -10.605 1.00 94.44 171 ILE A O 1
ATOM 1311 N N . ILE A 1 172 ? -13.017 -10.577 -8.498 1.00 93.75 172 ILE A N 1
ATOM 1312 C CA . ILE A 1 172 ? -11.677 -11.074 -8.848 1.00 93.75 172 ILE A CA 1
ATOM 1313 C C . ILE A 1 172 ? -11.786 -12.423 -9.567 1.00 93.75 172 ILE A C 1
ATOM 1315 O O . ILE A 1 172 ? -11.184 -12.605 -10.622 1.00 93.75 172 ILE A O 1
ATOM 1319 N N . GLY A 1 173 ? -12.594 -13.347 -9.041 1.00 93.94 173 GLY A N 1
ATOM 1320 C CA . GLY A 1 173 ? -12.853 -14.636 -9.678 1.00 93.94 173 GLY A CA 1
ATOM 1321 C C . GLY A 1 173 ? -13.442 -14.488 -11.081 1.00 93.94 173 GLY A C 1
ATOM 1322 O O . GLY A 1 173 ? -12.971 -15.136 -12.011 1.00 93.94 173 GLY A O 1
ATOM 1323 N N . LEU A 1 174 ? -14.420 -13.599 -11.262 1.00 95.31 174 LEU A N 1
ATOM 1324 C CA . LEU A 1 174 ? -15.009 -13.317 -12.571 1.00 95.31 174 LEU A CA 1
ATOM 1325 C 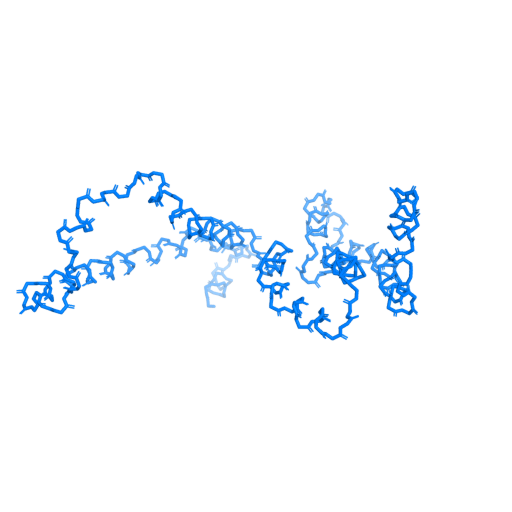C . LEU A 1 174 ? -13.991 -12.728 -13.549 1.00 95.31 174 LEU A C 1
ATOM 1327 O O . LEU A 1 174 ? -13.949 -13.172 -14.687 1.00 95.31 174 LEU A O 1
ATOM 1331 N N . LEU A 1 175 ? -13.148 -11.789 -13.118 1.00 93.94 175 LEU A N 1
ATOM 1332 C CA . LEU A 1 175 ? -12.102 -11.207 -13.966 1.00 93.94 175 LEU A CA 1
ATOM 1333 C C . LEU A 1 175 ? -11.048 -12.238 -14.378 1.00 93.94 175 LEU A C 1
ATOM 1335 O O . LEU A 1 175 ? -10.555 -12.193 -15.502 1.00 93.94 175 LEU A O 1
ATOM 1339 N N . VAL A 1 176 ? -10.707 -13.173 -13.489 1.00 92.25 176 VAL A N 1
ATOM 1340 C CA . VAL A 1 176 ? -9.764 -14.260 -13.789 1.00 92.25 176 VAL A CA 1
ATOM 1341 C C . VAL A 1 176 ? -10.363 -15.275 -14.761 1.00 92.25 176 VAL A C 1
ATOM 1343 O O . VAL A 1 176 ? -9.659 -15.760 -15.642 1.00 92.25 176 VAL A O 1
ATOM 1346 N N . LEU A 1 177 ? -11.651 -15.595 -14.618 1.00 93.94 177 LEU A N 1
ATOM 1347 C CA . LEU A 1 177 ? -12.342 -16.551 -15.488 1.00 93.94 177 LEU A CA 1
ATOM 1348 C C . LEU A 1 177 ? -12.753 -15.944 -16.838 1.00 93.94 177 LEU A C 1
ATOM 1350 O O . LEU A 1 177 ? -12.797 -16.660 -17.834 1.00 93.94 177 LEU A O 1
ATOM 1354 N N . PHE A 1 178 ? -13.044 -14.643 -16.869 1.00 95.00 178 PHE A N 1
ATOM 1355 C CA . PHE A 1 178 ? -13.537 -13.914 -18.037 1.00 95.00 178 PHE A CA 1
ATOM 1356 C C . PHE A 1 178 ? -12.770 -12.587 -18.207 1.00 95.00 178 PHE A C 1
ATOM 1358 O O . PHE A 1 178 ? -13.289 -11.525 -17.849 1.00 95.00 178 PHE A O 1
ATOM 1365 N N . PRO A 1 179 ? -11.537 -12.623 -18.753 1.00 90.62 179 PRO A N 1
ATOM 1366 C CA . PRO A 1 179 ? -10.698 -11.434 -18.924 1.00 90.62 179 PRO A CA 1
ATOM 1367 C C . PRO A 1 179 ? -11.348 -10.324 -19.755 1.00 90.62 179 PRO A C 1
ATOM 1369 O O . PRO A 1 179 ? -11.177 -9.144 -19.445 1.00 90.62 179 PRO A O 1
ATOM 1372 N N . ASP A 1 180 ? -12.171 -10.708 -20.731 1.00 90.75 180 ASP A N 1
ATOM 1373 C CA . ASP A 1 180 ? -12.903 -9.803 -21.621 1.00 90.75 180 ASP A CA 1
ATOM 1374 C C . ASP A 1 180 ? -13.798 -8.813 -20.859 1.00 90.75 180 ASP A C 1
ATOM 1376 O O . ASP A 1 180 ? -14.076 -7.722 -21.351 1.00 90.75 180 ASP A O 1
ATOM 1380 N N . LEU A 1 181 ? -14.219 -9.136 -19.627 1.00 90.06 181 LEU A N 1
ATOM 1381 C CA . LEU A 1 181 ? -14.972 -8.204 -18.779 1.00 90.06 181 LEU A CA 1
ATOM 1382 C C . LEU A 1 181 ? -14.191 -6.914 -18.485 1.00 90.06 181 LEU A C 1
ATOM 1384 O O . LEU A 1 181 ? -14.805 -5.867 -18.282 1.00 90.06 181 LEU A O 1
ATOM 1388 N N . ALA A 1 182 ? -12.857 -6.980 -18.456 1.00 90.19 182 ALA A N 1
ATOM 1389 C CA . ALA A 1 182 ? -12.000 -5.816 -18.262 1.00 90.19 182 ALA A CA 1
ATOM 1390 C C . ALA A 1 182 ? -11.686 -5.082 -19.574 1.00 90.19 182 ALA A C 1
ATOM 1392 O O . ALA A 1 182 ? -11.530 -3.860 -19.559 1.00 90.19 182 ALA A O 1
ATOM 1393 N N . THR A 1 183 ? -11.578 -5.801 -20.694 1.00 90.00 183 THR A N 1
ATOM 1394 C CA . THR A 1 183 ? -11.013 -5.256 -21.941 1.00 90.00 183 THR A CA 1
ATOM 1395 C C . THR A 1 183 ? -12.068 -4.871 -22.979 1.00 90.00 183 THR A C 1
ATOM 1397 O O . THR A 1 183 ? -11.855 -3.925 -23.738 1.00 90.00 183 THR A O 1
ATOM 1400 N N . TRP A 1 184 ? -13.249 -5.499 -22.958 1.00 89.38 184 TRP A N 1
ATOM 1401 C CA . TRP A 1 184 ? -14.287 -5.325 -23.981 1.00 89.38 184 TRP A CA 1
ATOM 1402 C C . TRP A 1 184 ? -14.725 -3.869 -24.178 1.00 89.38 184 TRP A C 1
ATOM 1404 O O . TRP A 1 184 ? -14.847 -3.394 -25.308 1.00 89.38 184 TRP A O 1
ATOM 1414 N N . LEU A 1 185 ? -14.977 -3.139 -23.086 1.00 86.44 185 LEU A N 1
ATOM 1415 C CA . LEU A 1 185 ? -15.448 -1.759 -23.185 1.00 86.44 185 LEU A CA 1
ATOM 1416 C C . LEU A 1 185 ? -14.364 -0.832 -23.774 1.00 86.44 185 LEU A C 1
ATOM 1418 O O . LEU A 1 185 ? -14.666 -0.170 -24.770 1.00 86.44 185 LEU A O 1
ATOM 1422 N N . PRO A 1 186 ? -13.124 -0.795 -23.245 1.00 85.62 186 PRO A N 1
ATOM 1423 C CA . PRO A 1 186 ? -12.017 -0.069 -23.871 1.00 85.62 186 PRO A CA 1
ATOM 1424 C C . PRO A 1 186 ? -11.802 -0.417 -25.349 1.00 85.62 186 PRO A C 1
ATOM 1426 O O . PRO A 1 186 ? -11.686 0.489 -26.173 1.00 85.62 186 PRO A O 1
ATOM 1429 N N . GLU A 1 187 ? -11.815 -1.704 -25.702 1.00 86.38 187 GLU A N 1
ATOM 1430 C CA . GLU A 1 187 ? -11.653 -2.164 -27.087 1.00 86.38 187 GLU A CA 1
ATOM 1431 C C . GLU A 1 187 ? -12.780 -1.655 -27.995 1.00 86.38 187 GLU A C 1
ATOM 1433 O O . GLU A 1 187 ? -12.526 -1.139 -29.084 1.00 86.38 187 GLU A O 1
ATOM 1438 N N . SER A 1 188 ? -14.032 -1.735 -27.536 1.00 83.44 188 SER A N 1
ATOM 1439 C CA . SER A 1 188 ? -15.194 -1.283 -28.312 1.00 83.44 188 SER A CA 1
ATOM 1440 C C . SER A 1 188 ? -15.188 0.224 -28.590 1.00 83.44 188 SER A C 1
ATOM 1442 O O . SER A 1 188 ? -15.685 0.665 -29.629 1.00 83.44 188 SER A O 1
ATOM 1444 N N . LEU A 1 189 ? -14.622 1.015 -27.674 1.00 83.06 189 LEU A N 1
ATOM 1445 C CA . LEU A 1 189 ? -14.460 2.457 -27.839 1.00 83.06 189 LEU A CA 1
ATOM 1446 C C . LEU A 1 189 ? -13.288 2.778 -28.767 1.00 83.06 189 LEU A C 1
ATOM 1448 O O . LEU A 1 189 ? -13.445 3.606 -29.659 1.00 83.06 189 LEU A O 1
ATOM 1452 N N . ALA A 1 190 ? -12.163 2.072 -28.636 1.00 80.75 190 ALA A N 1
ATOM 1453 C CA . ALA A 1 190 ? -11.025 2.237 -29.538 1.00 80.75 190 ALA A CA 1
ATOM 1454 C C . ALA A 1 190 ? -11.409 1.944 -31.000 1.00 80.75 190 ALA A C 1
ATOM 1456 O O . ALA A 1 190 ? -11.036 2.685 -31.904 1.00 80.75 190 ALA A O 1
ATOM 1457 N N . LEU A 1 191 ? -12.229 0.915 -31.235 1.00 74.88 191 LEU A N 1
ATOM 1458 C CA . LEU A 1 191 ? -12.735 0.573 -32.56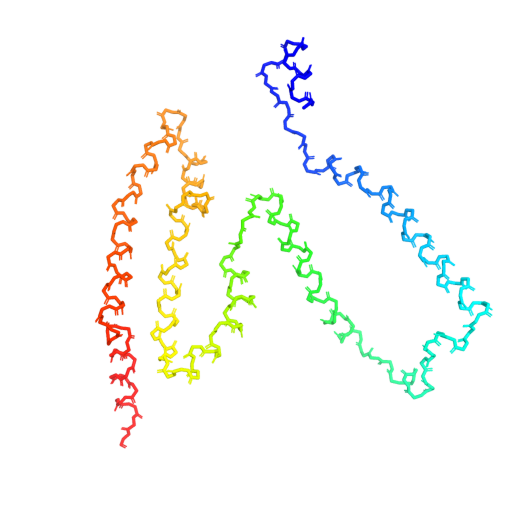9 1.00 74.88 191 LEU A CA 1
ATOM 1459 C C . LEU A 1 191 ? -13.710 1.610 -33.152 1.00 74.88 191 LEU A C 1
ATOM 1461 O O . LEU A 1 191 ? -13.906 1.633 -34.363 1.00 74.88 191 LEU A O 1
ATOM 1465 N N . ARG A 1 192 ? -14.333 2.459 -32.324 1.00 70.94 192 ARG A N 1
ATOM 1466 C CA . ARG A 1 192 ? -15.212 3.544 -32.794 1.00 70.94 192 ARG A CA 1
ATOM 1467 C C . ARG A 1 192 ? -14.450 4.774 -33.283 1.00 70.94 192 ARG A C 1
ATOM 1469 O O . ARG A 1 192 ? -14.993 5.504 -34.107 1.00 70.94 192 ARG A O 1
ATOM 1476 N N . ASP A 1 193 ? -13.234 4.992 -32.791 1.00 63.12 193 ASP A N 1
ATOM 1477 C CA . ASP A 1 193 ? -12.434 6.190 -33.078 1.00 63.12 193 ASP A CA 1
ATOM 1478 C C . ASP A 1 193 ? -11.462 6.013 -34.264 1.00 63.12 193 ASP A C 1
ATOM 1480 O O . ASP A 1 193 ? -10.790 6.966 -34.667 1.00 63.12 193 ASP A O 1
ATOM 1484 N N . HIS A 1 194 ? -11.411 4.822 -34.870 1.00 54.94 194 HIS A N 1
ATOM 1485 C CA . HIS A 1 194 ? -10.666 4.557 -36.102 1.00 54.94 194 HIS A CA 1
ATOM 1486 C C . HIS A 1 194 ? -11.632 4.450 -37.305 1.00 54.94 194 HIS A C 1
ATOM 1488 O O . HIS A 1 194 ? -12.399 3.488 -37.354 1.00 54.94 194 HIS A O 1
ATOM 1494 N N . PRO A 1 195 ? -11.638 5.426 -38.242 1.00 52.03 195 PRO A N 1
ATOM 1495 C CA . PRO A 1 195 ? -12.452 5.376 -39.461 1.00 52.03 195 PRO A CA 1
ATOM 1496 C C . PRO A 1 195 ? -11.988 4.308 -40.460 1.00 52.03 195 PRO A C 1
ATOM 1498 O O . PRO A 1 195 ? -10.773 3.999 -40.491 1.00 52.03 195 PRO A O 1
#

Radius of gyration: 26.47 Å; Cα contacts (8 Å, |Δi|>4): 71; chains: 1; bounding box: 67×42×79 Å

Solvent-accessible surface area (backbone atoms only — not comparable to full-atom values): 11501 Å² total; per-residue (Å²): 110,70,68,58,55,37,47,78,69,74,43,90,72,74,82,74,80,50,68,67,60,59,52,59,67,47,47,61,62,49,53,51,50,53,54,52,49,52,49,48,51,52,50,44,47,70,76,40,53,88,77,47,88,73,80,50,77,69,59,68,68,56,66,72,56,69,65,60,57,52,56,67,46,42,61,62,51,52,49,50,53,51,52,53,51,32,60,77,69,64,59,80,90,47,71,66,54,44,55,70,58,47,40,74,63,50,47,62,58,44,46,76,72,68,49,56,68,59,38,51,51,51,53,50,52,57,53,57,56,49,41,35,68,36,84,94,56,13,55,58,54,52,52,49,53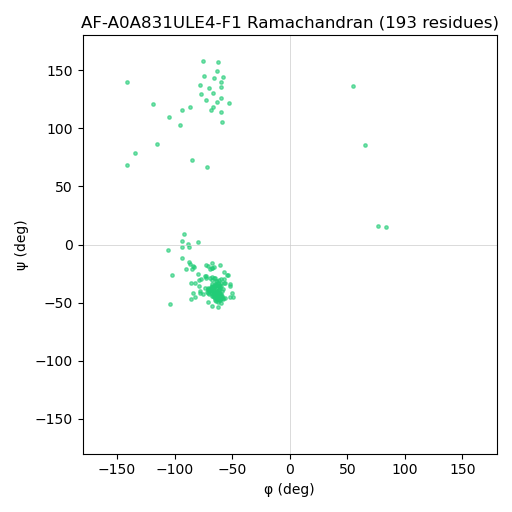,73,72,47,57,90,88,60,52,71,67,57,56,57,58,66,41,45,65,58,52,52,50,50,54,49,51,53,50,46,44,72,76,39,51,57,79,59,39,48,65,63,51,59,52,56,61,69,75,57,133

pLDDT: mean 78.7, std 12.57, range [50.84, 95.31]

Secondary structure (DSSP, 8-state):
-HHHHHHHTT--S-----HHHHHHHHHHHHHHHHHHHHHHHHHHHHH-GGGS-PPPHHHHHS---HHHHHHHHHHHHHHHHHHHHHHHHT-S--HHHIIIIIHHHHHHHHHHTT--HHHHHHHHHHHHHHHTTSTTS-HHHHHHHHHS-TTS-HHHHHHHHHHHHHHHHHHHHHHHH-THHHHHHHHHHHTTS--

Sequence (195 aa):
AYTQSQLDQGIFSPETIAVGDLFSGALIPGLILVAAYAGYILFVAWRQPERVPGLTKAELAERPPITRLLLALAPPILLIVLVLGSIMMGFMLDFIEITFVVVPIVAPVLLTMGIDPVWLGVLLAVNLQTSFLTPPFGFSLFYLRGAAPASIETRQIYRGVLPFIAIQISIIGLLVLFPDLATWLPESLALRDHP

Mean predicted aligned error: 15.93 Å

Foldseek 3Di:
DQQVVCVVVVNPPDDDPAVVNVVVVVPVVVVVVVVVVVVVVVVCCVVPVPPPPDDDPVNVVCPPPVVVVVVVVVVVVVVVCVVVVCVNVPDDQALVNCVVPVCVVVVVVVVVVVDDPQLVVVLSVLVNVLLCLDPPSVVVLVVCVVVDDPVDDSVNSNVVSVVVNVVSVVVSVCCVVPVCVRCVVVVVVVVVPDD